Protein AF-A0A0C9WK95-F1 (afdb_monomer)

Sequence (260 aa):
MLPNLSIVILDVTGHRYLLFPSSILLSTSPENLMVVYCRHLCVVHGQEDWLAFLNSRPHLRSISDFDPLNITPNFQPIPHLPSLTSIHISYPWTLDLWYNLELPNLQHLTYVIDNTLREYGSPEPLFRKHGVKLRSLAVDCPIAWMIGLISETCPNLVTLELTVYDWTHLTANMTTLPTVNLIKIACRKLQGKSAFYSCMFDFIVHAKMICPTLKTVRLSDERNVAGLNTHPRLLRNQLEVLRAAGVALEDAEGRLLHPS

Solvent-accessible surface area (backbone atoms only — not comparable to full-atom values): 13929 Å² total; per-residue (Å²): 122,41,60,83,42,34,70,46,78,45,75,54,79,98,48,93,61,58,63,42,68,59,65,60,65,70,32,36,28,50,84,41,34,31,36,42,40,51,79,54,79,36,26,37,84,28,52,65,56,51,48,54,51,49,54,56,25,48,55,26,28,34,38,41,60,64,50,40,61,74,77,67,95,75,75,75,82,74,56,64,34,67,45,24,28,34,43,35,37,61,53,48,73,50,47,68,60,61,49,71,44,67,56,85,47,34,28,36,41,35,45,38,44,61,83,89,50,66,88,49,57,77,65,59,63,38,35,66,73,45,18,62,54,22,34,33,40,36,39,32,48,78,52,80,74,48,37,56,54,45,36,72,30,20,74,52,28,40,34,43,32,43,38,33,65,39,40,77,65,51,55,90,79,66,85,63,52,44,60,27,39,34,39,34,39,34,52,76,47,86,62,91,53,66,71,46,55,47,35,46,51,54,37,52,58,52,49,37,73,65,16,74,60,38,38,35,38,30,34,65,36,60,66,55,50,57,43,50,63,76,35,43,70,59,48,43,58,48,52,53,53,33,50,76,73,56,34,48,52,24,36,56,89,66,46,75,69,72,67,123

Foldseek 3Di:
DAEQDAEAEAECPPHPDQEAPVVVLVVYHLARHAYDYYPDAHEYAAPVSVLVSLQSRLNHAEYEDYHYPDDDLDDPPQHARANYAYYEYAALLCLSNQLVYDHPRHAYYEHHYDPVRPVRDDNLSVLQRCQCNYQEYAYHDQCQVCQVSSQVRNQNYAEYEYEEQFLPSLDPPDPAGHQYQEYEYEHVDQDQDVVRVVSVLSSVLSCCVRHVNHQEYEHQDVSNVVNVLVPLVSVVVSCVVCVVSNHFYYYNVRHTDDRD

pLDDT: mean 86.53, std 11.95, range [51.97, 98.44]

Nearest PDB structures (foldseek):
  4r6a-assembly1_B  TM=4.279E-01  e=6.314E-01  Homo sapiens
  5c6m-assembly2_C  TM=4.004E-01  e=7.843E-01  Shewanella halifaxensis
  4aln-assembly1_B  TM=3.999E-01  e=1.210E+00  Staphylococcus aureus
  8fw9-assembly1_C  TM=4.097E-01  e=2.447E+00  Homo sapiens

Structure (mmCIF, N/CA/C/O backbone):
data_AF-A0A0C9WK95-F1
#
_entry.id   AF-A0A0C9WK95-F1
#
loop_
_atom_site.group_PDB
_atom_site.id
_atom_site.type_symbol
_atom_site.label_atom_id
_atom_site.label_alt_id
_atom_site.label_comp_id
_atom_site.label_asym_id
_atom_site.label_entity_id
_atom_site.label_seq_id
_atom_site.pdbx_PDB_ins_code
_atom_site.Cartn_x
_atom_site.Cartn_y
_atom_site.Cartn_z
_atom_site.occupancy
_atom_site.B_iso_or_equiv
_atom_site.auth_seq_id
_atom_site.auth_comp_id
_atom_site.auth_asym_id
_atom_site.auth_atom_id
_atom_site.pdbx_PDB_model_num
ATOM 1 N N . MET A 1 1 ? 27.908 -16.449 -10.781 1.00 77.88 1 MET A N 1
ATOM 2 C CA . MET A 1 1 ? 26.496 -16.476 -11.221 1.00 77.88 1 MET A CA 1
ATOM 3 C C . MET A 1 1 ? 25.642 -17.054 -10.110 1.00 77.88 1 MET A C 1
ATOM 5 O O . MET A 1 1 ? 26.070 -18.009 -9.476 1.00 77.88 1 MET A O 1
ATOM 9 N N . LEU A 1 2 ? 24.458 -16.486 -9.897 1.00 85.50 2 LEU A N 1
ATOM 10 C CA . LEU A 1 2 ? 23.442 -16.910 -8.933 1.00 85.50 2 LEU A CA 1
ATOM 11 C C . LEU A 1 2 ? 22.211 -17.405 -9.720 1.00 85.50 2 LEU A C 1
ATOM 13 O O . LEU A 1 2 ? 21.208 -16.696 -9.810 1.00 85.50 2 LEU A O 1
ATOM 17 N N . PRO A 1 3 ? 22.291 -18.584 -10.371 1.00 84.75 3 PRO A N 1
ATOM 18 C CA . PRO A 1 3 ? 21.312 -18.993 -11.377 1.00 84.75 3 PRO A CA 1
ATOM 19 C C . PRO A 1 3 ? 19.924 -19.239 -10.789 1.00 84.75 3 PRO A C 1
ATOM 21 O O . PRO A 1 3 ? 18.943 -18.945 -11.453 1.00 84.75 3 PRO A O 1
ATOM 24 N N . ASN A 1 4 ? 19.831 -19.702 -9.542 1.00 90.69 4 ASN A N 1
ATOM 25 C CA . ASN A 1 4 ? 18.560 -20.041 -8.892 1.00 90.69 4 ASN A CA 1
ATOM 26 C C . ASN A 1 4 ? 17.975 -18.890 -8.058 1.00 90.69 4 ASN A C 1
ATOM 28 O O . ASN A 1 4 ? 16.984 -19.083 -7.357 1.00 90.69 4 ASN A O 1
ATOM 32 N N . LEU A 1 5 ? 18.601 -17.709 -8.078 1.00 90.25 5 LEU A N 1
ATOM 33 C CA . LEU A 1 5 ? 18.136 -16.579 -7.283 1.00 90.25 5 LEU A CA 1
ATOM 34 C C . LEU A 1 5 ? 16.893 -15.960 -7.928 1.00 90.25 5 LEU A C 1
ATOM 36 O O . LEU A 1 5 ? 16.975 -15.407 -9.023 1.00 90.25 5 LEU A O 1
ATOM 40 N N . SER A 1 6 ? 15.760 -16.044 -7.230 1.00 92.69 6 SER A N 1
ATOM 41 C CA . SER A 1 6 ? 14.463 -15.561 -7.718 1.00 92.69 6 SER A CA 1
ATOM 42 C C . SER A 1 6 ? 13.977 -14.271 -7.069 1.00 92.69 6 SER A C 1
ATOM 44 O O . SER A 1 6 ? 13.121 -13.578 -7.623 1.00 92.69 6 SER A O 1
ATOM 46 N N . ILE A 1 7 ? 14.529 -13.936 -5.905 1.00 92.62 7 ILE A N 1
ATOM 47 C CA . ILE A 1 7 ? 14.152 -12.770 -5.114 1.00 92.62 7 ILE A CA 1
ATOM 48 C C . ILE A 1 7 ? 15.428 -12.050 -4.701 1.00 92.62 7 ILE A C 1
ATOM 50 O O . ILE A 1 7 ? 16.321 -12.644 -4.098 1.00 92.62 7 ILE A O 1
ATOM 54 N N . VAL A 1 8 ? 15.488 -10.759 -5.004 1.00 89.62 8 VAL A N 1
ATOM 55 C CA . VAL A 1 8 ? 16.521 -9.845 -4.526 1.00 89.62 8 VAL A CA 1
ATOM 56 C C . VAL A 1 8 ? 15.831 -8.759 -3.716 1.00 89.62 8 VAL A C 1
ATOM 58 O O . VAL A 1 8 ? 15.072 -7.960 -4.261 1.00 89.62 8 VAL A O 1
ATOM 61 N N . ILE A 1 9 ? 16.096 -8.741 -2.412 1.00 87.69 9 ILE A N 1
ATOM 62 C CA . ILE A 1 9 ? 15.686 -7.664 -1.511 1.00 87.69 9 ILE A CA 1
ATOM 63 C C . ILE A 1 9 ? 16.960 -7.003 -1.011 1.00 87.69 9 ILE A C 1
ATOM 65 O O . ILE A 1 9 ? 17.835 -7.669 -0.458 1.00 87.69 9 ILE A O 1
ATOM 69 N N . LEU A 1 10 ? 17.064 -5.701 -1.229 1.00 81.56 10 LEU A N 1
ATOM 70 C CA . LEU A 1 10 ? 18.210 -4.902 -0.845 1.00 81.56 10 LEU A CA 1
ATOM 71 C C . LEU A 1 10 ? 17.765 -3.857 0.161 1.00 81.56 10 LEU A C 1
ATOM 73 O O . LEU A 1 10 ? 16.973 -2.958 -0.126 1.00 81.56 10 LEU A O 1
ATOM 77 N N . ASP A 1 11 ? 18.284 -4.021 1.368 1.00 79.44 11 ASP A N 1
ATOM 78 C CA . ASP A 1 11 ? 18.080 -3.093 2.457 1.00 79.44 11 ASP A CA 1
ATOM 79 C C . ASP A 1 11 ? 19.434 -2.521 2.870 1.00 79.44 11 ASP A C 1
ATOM 81 O O . ASP A 1 11 ? 20.266 -3.203 3.465 1.00 79.44 11 ASP A O 1
ATOM 85 N N . VAL A 1 12 ? 19.674 -1.275 2.469 1.00 71.81 12 VAL A N 1
ATOM 86 C CA . VAL A 1 12 ? 20.905 -0.540 2.773 1.00 71.81 12 VAL A CA 1
ATOM 87 C C . VAL A 1 12 ? 20.694 0.481 3.895 1.00 71.81 12 VAL A C 1
ATOM 89 O O . VAL A 1 12 ? 21.544 1.355 4.073 1.00 71.81 12 VAL A O 1
ATOM 92 N N . THR A 1 13 ? 19.595 0.400 4.672 1.00 67.81 13 THR A N 1
ATOM 93 C CA . THR A 1 13 ? 19.387 1.311 5.813 1.00 67.81 13 THR A CA 1
ATOM 94 C C . THR A 1 13 ? 20.613 1.311 6.721 1.00 67.81 13 THR A C 1
ATOM 96 O O . THR A 1 13 ? 21.152 0.264 7.068 1.00 67.81 13 THR A O 1
ATOM 99 N N . GLY A 1 14 ? 21.054 2.495 7.147 1.00 67.25 14 GLY A N 1
ATOM 100 C CA . GLY A 1 14 ? 22.178 2.628 8.079 1.00 67.25 14 GLY A CA 1
ATOM 101 C C . GLY A 1 14 ? 23.554 2.414 7.444 1.00 67.25 14 GLY A C 1
ATOM 102 O O . GLY A 1 14 ? 24.568 2.661 8.097 1.00 67.25 14 GLY A O 1
ATOM 103 N N . HIS A 1 15 ? 23.611 2.046 6.164 1.00 65.88 15 HIS A N 1
ATOM 104 C CA . HIS A 1 15 ? 24.842 1.969 5.396 1.00 65.88 15 HIS A CA 1
ATOM 105 C C . HIS A 1 15 ? 24.946 3.170 4.449 1.00 65.88 15 HIS A C 1
ATOM 107 O O . HIS A 1 15 ? 23.977 3.572 3.814 1.00 65.88 15 HIS A O 1
ATOM 113 N N . ARG A 1 16 ? 26.140 3.762 4.325 1.00 64.19 16 ARG A N 1
ATOM 114 C CA . ARG A 1 16 ? 26.399 4.906 3.424 1.00 64.19 16 ARG A CA 1
ATOM 115 C C . ARG A 1 16 ? 26.574 4.478 1.958 1.00 64.19 16 ARG A C 1
ATOM 117 O O . ARG A 1 16 ? 27.308 5.125 1.213 1.00 64.19 16 ARG A O 1
ATOM 124 N N . TYR A 1 17 ? 25.962 3.365 1.555 1.00 64.94 17 TYR A N 1
ATOM 125 C CA . TYR A 1 17 ? 25.995 2.934 0.164 1.00 64.94 17 TYR A CA 1
ATOM 126 C C . TYR A 1 17 ? 25.060 3.835 -0.632 1.00 64.94 17 TYR A C 1
ATOM 128 O O . TYR A 1 17 ? 23.851 3.794 -0.449 1.00 64.94 17 TYR A O 1
ATOM 136 N N . LEU A 1 18 ? 25.644 4.674 -1.485 1.00 63.44 18 LEU A N 1
ATOM 137 C CA . LEU A 1 18 ? 24.889 5.498 -2.425 1.00 63.44 18 LEU A CA 1
ATOM 138 C C . LEU A 1 18 ? 24.552 4.708 -3.692 1.00 63.44 18 LEU A C 1
ATOM 140 O O . LEU A 1 18 ? 23.482 4.880 -4.256 1.00 63.44 18 LEU A O 1
ATOM 144 N N . LEU A 1 19 ? 25.454 3.819 -4.117 1.00 67.00 19 LEU A N 1
ATOM 145 C CA . LEU A 1 19 ? 25.335 3.074 -5.364 1.00 67.00 19 LEU A CA 1
ATOM 146 C C . LEU A 1 19 ? 24.816 1.661 -5.125 1.00 67.00 19 LEU A C 1
ATOM 148 O O . LEU A 1 19 ? 25.313 0.918 -4.275 1.00 67.00 19 LEU A O 1
ATOM 152 N N . PHE A 1 20 ? 23.842 1.290 -5.939 1.00 69.06 20 PHE A N 1
ATOM 153 C CA . PHE A 1 20 ? 23.347 -0.060 -6.053 1.00 69.06 20 PHE A CA 1
ATOM 154 C C . PHE A 1 20 ? 24.416 -0.954 -6.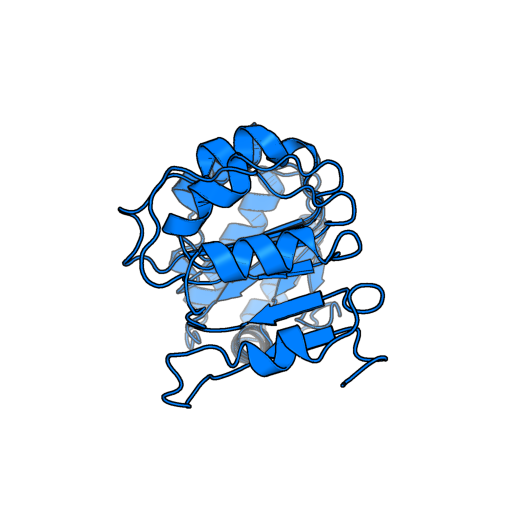706 1.00 69.06 20 PHE A C 1
ATOM 156 O O . PHE A 1 20 ? 24.906 -0.627 -7.791 1.00 69.06 20 PHE A O 1
ATOM 163 N N . PRO A 1 21 ? 24.764 -2.111 -6.116 1.00 68.62 21 PRO A N 1
ATOM 164 C CA . PRO A 1 21 ? 25.715 -3.038 -6.715 1.00 68.62 21 PRO A CA 1
ATOM 165 C C . PRO A 1 21 ? 25.065 -3.770 -7.900 1.00 68.62 21 PRO A C 1
ATOM 167 O O . PRO A 1 21 ? 24.538 -4.876 -7.762 1.00 68.62 21 PRO A O 1
ATOM 170 N N . SER A 1 22 ? 25.110 -3.159 -9.088 1.00 74.56 22 SER A N 1
ATOM 171 C CA . SER A 1 22 ? 24.552 -3.711 -10.336 1.00 74.56 22 SER A CA 1
ATOM 172 C C . SER A 1 22 ? 25.087 -5.112 -10.650 1.00 74.56 22 SER A C 1
ATOM 174 O O . SER A 1 22 ? 24.365 -5.940 -11.203 1.00 74.56 22 SER A O 1
ATOM 176 N N . SER A 1 23 ? 26.304 -5.426 -10.196 1.00 78.69 23 SER A N 1
ATOM 177 C CA . SER A 1 23 ? 26.907 -6.759 -10.265 1.00 78.69 23 SER A CA 1
ATOM 178 C C . SER A 1 23 ? 26.033 -7.861 -9.657 1.00 78.69 23 SER A C 1
ATOM 180 O O . SER A 1 23 ? 26.024 -8.975 -10.181 1.00 78.69 23 SER A O 1
ATOM 182 N N . ILE A 1 24 ? 25.248 -7.571 -8.610 1.00 81.38 24 ILE A N 1
ATOM 183 C CA . ILE A 1 24 ? 24.307 -8.536 -8.027 1.00 81.38 24 ILE A CA 1
ATOM 184 C C . ILE A 1 24 ? 23.208 -8.858 -9.038 1.00 81.38 24 ILE A C 1
ATOM 186 O O . ILE A 1 24 ? 23.009 -10.035 -9.336 1.00 81.38 24 ILE A O 1
ATOM 190 N N . LEU A 1 25 ? 22.554 -7.847 -9.622 1.00 81.00 25 LEU A N 1
ATOM 191 C CA . LEU A 1 25 ? 21.499 -8.055 -10.624 1.00 81.00 25 LEU A CA 1
ATOM 192 C C . LEU A 1 25 ? 22.039 -8.750 -11.874 1.00 81.00 25 LEU A C 1
ATOM 194 O O . LEU A 1 25 ? 21.435 -9.717 -12.341 1.00 81.00 25 LEU A O 1
ATOM 198 N N . LEU A 1 26 ? 23.207 -8.330 -12.362 1.00 82.06 26 LEU A N 1
ATOM 199 C CA . LEU A 1 26 ? 23.874 -8.942 -13.514 1.00 82.06 26 LEU A CA 1
ATOM 200 C C . LEU A 1 26 ? 24.279 -10.399 -13.252 1.00 82.06 26 LEU A C 1
ATOM 202 O O . LEU A 1 26 ? 24.339 -11.199 -14.180 1.00 82.06 26 LEU A O 1
ATOM 206 N N . SER A 1 27 ? 24.518 -10.777 -11.993 1.00 85.25 27 SER A N 1
ATOM 207 C CA . SER A 1 27 ? 24.856 -12.157 -11.635 1.00 85.25 27 SER A CA 1
ATOM 208 C C . SER A 1 27 ? 23.657 -13.113 -11.615 1.00 85.25 27 SER A C 1
ATOM 210 O O . SER A 1 27 ? 23.871 -14.327 -11.539 1.00 85.25 27 SER A O 1
ATOM 212 N N . THR A 1 28 ? 22.423 -12.599 -11.673 1.00 88.19 28 THR A N 1
ATOM 213 C CA . THR A 1 28 ? 21.186 -13.399 -11.612 1.00 88.19 28 THR A CA 1
ATOM 214 C C . THR A 1 28 ? 20.740 -13.901 -12.987 1.00 88.19 28 THR A C 1
ATOM 216 O O . THR A 1 28 ? 20.994 -13.253 -14.002 1.00 88.19 28 THR A O 1
ATOM 219 N N . SER A 1 29 ? 20.008 -15.019 -13.024 1.00 88.44 29 SER A N 1
ATOM 220 C CA . SER A 1 29 ? 19.448 -15.567 -14.270 1.00 88.44 29 SER A CA 1
ATOM 221 C C . SER A 1 29 ? 18.226 -14.776 -14.766 1.00 88.44 29 SER A C 1
ATOM 223 O O . SER A 1 29 ? 17.277 -14.615 -13.986 1.00 88.44 29 SER A O 1
ATOM 225 N N . PRO A 1 30 ? 18.203 -14.333 -16.045 1.00 87.88 30 PRO A N 1
ATOM 226 C CA . PRO A 1 30 ? 17.056 -13.685 -16.690 1.00 87.88 30 PRO A CA 1
ATOM 227 C C . PRO A 1 30 ? 15.711 -14.375 -16.490 1.00 87.88 30 PRO A C 1
ATOM 229 O O . PRO A 1 30 ? 14.693 -13.711 -16.310 1.00 87.88 30 PRO A O 1
ATOM 232 N N . GLU A 1 31 ? 15.733 -15.703 -16.477 1.00 90.38 31 GLU A N 1
ATOM 233 C CA . GLU A 1 31 ? 14.541 -16.546 -16.417 1.00 90.38 31 GLU A CA 1
ATOM 234 C C . GLU A 1 31 ? 14.012 -16.727 -14.992 1.00 90.38 31 GLU A C 1
ATOM 236 O O . GLU A 1 31 ? 12.816 -16.930 -14.802 1.00 90.38 31 GLU A O 1
ATOM 241 N N . ASN A 1 32 ? 14.890 -16.632 -13.987 1.00 91.38 32 ASN A N 1
ATOM 242 C CA . ASN A 1 32 ? 14.547 -16.989 -12.610 1.00 91.38 32 ASN A CA 1
ATOM 243 C C . ASN A 1 32 ? 14.278 -15.785 -11.712 1.00 91.38 32 ASN A C 1
ATOM 245 O O . ASN A 1 32 ? 13.569 -15.938 -10.721 1.00 91.38 32 ASN A O 1
ATOM 249 N N . LEU A 1 33 ? 14.830 -14.607 -12.019 1.00 93.06 33 LEU A N 1
ATOM 250 C CA . LEU A 1 33 ? 14.630 -13.416 -11.193 1.00 93.06 33 LEU A CA 1
ATOM 251 C C . LEU A 1 33 ? 13.204 -12.868 -11.356 1.00 93.06 33 LEU A C 1
ATOM 253 O O . LEU A 1 33 ? 12.860 -12.299 -12.389 1.00 93.06 33 LEU A O 1
ATOM 257 N N . MET A 1 34 ? 12.400 -12.988 -10.301 1.00 94.06 34 MET A N 1
ATOM 258 C CA . MET A 1 34 ? 10.983 -12.606 -10.291 1.00 94.06 34 MET A CA 1
ATOM 259 C C . MET A 1 34 ? 10.713 -11.338 -9.485 1.00 94.06 34 MET A C 1
ATOM 261 O O . MET A 1 34 ? 9.748 -10.625 -9.767 1.00 94.06 34 MET A O 1
ATOM 265 N N . VAL A 1 35 ? 11.526 -11.070 -8.463 1.00 93.12 35 VAL A N 1
ATOM 266 C CA . VAL A 1 35 ? 11.324 -9.952 -7.538 1.00 93.12 35 VAL A CA 1
ATOM 267 C C . VAL A 1 35 ? 12.625 -9.198 -7.350 1.00 93.12 35 VAL A C 1
ATOM 269 O O . VAL A 1 35 ? 13.644 -9.788 -6.987 1.00 93.12 35 VAL A O 1
ATOM 272 N N . VAL A 1 36 ? 12.558 -7.885 -7.538 1.00 90.31 36 VAL A N 1
ATOM 273 C CA . VAL A 1 36 ? 13.623 -6.952 -7.176 1.00 90.31 36 VAL A CA 1
ATOM 274 C C . VAL A 1 36 ? 13.029 -5.861 -6.307 1.00 90.31 36 VAL A C 1
ATOM 276 O O . VAL A 1 36 ? 12.091 -5.185 -6.707 1.00 90.31 36 VAL A O 1
ATOM 279 N N . TYR A 1 37 ? 13.564 -5.684 -5.111 1.00 87.50 37 TYR A N 1
ATOM 280 C CA . TYR A 1 37 ? 13.088 -4.669 -4.187 1.00 87.50 37 TYR A CA 1
ATOM 281 C C . TYR A 1 37 ? 14.273 -3.988 -3.517 1.00 87.50 37 TYR A C 1
ATOM 283 O O . TYR A 1 37 ? 15.121 -4.667 -2.943 1.00 87.50 37 TYR A O 1
ATOM 291 N N . CYS A 1 38 ? 14.326 -2.662 -3.559 1.00 79.88 38 CYS A N 1
ATOM 292 C CA . CYS A 1 38 ? 15.205 -1.860 -2.727 1.00 79.88 38 CYS A CA 1
ATOM 293 C C . CYS A 1 38 ? 14.370 -0.979 -1.792 1.00 79.88 38 CYS A C 1
ATOM 295 O O . CYS A 1 38 ? 13.436 -0.306 -2.216 1.00 79.88 38 CYS A O 1
ATOM 297 N N . ARG A 1 39 ? 14.705 -1.011 -0.498 1.00 70.75 39 ARG A N 1
ATOM 298 C CA . ARG A 1 39 ? 13.971 -0.291 0.555 1.00 70.75 39 ARG A CA 1
ATOM 299 C C . ARG A 1 39 ? 14.347 1.194 0.661 1.00 70.75 39 ARG A C 1
ATOM 301 O O . ARG A 1 39 ? 13.605 1.965 1.259 1.00 70.75 39 ARG A O 1
ATOM 308 N N . HIS A 1 40 ? 15.505 1.584 0.131 1.00 67.44 40 HIS A N 1
ATOM 309 C CA . HIS A 1 40 ? 16.094 2.917 0.296 1.00 67.44 40 HIS A CA 1
ATOM 310 C C . HIS A 1 40 ? 16.731 3.429 -1.000 1.00 67.44 40 HIS A C 1
ATOM 312 O O . HIS A 1 40 ? 16.669 2.754 -2.021 1.00 67.44 40 HIS A O 1
ATOM 318 N N . LEU A 1 41 ? 17.319 4.633 -0.969 1.00 61.53 41 LEU A N 1
ATOM 319 C CA . LEU A 1 41 ? 18.058 5.224 -2.090 1.00 61.53 41 LEU A CA 1
ATOM 320 C C . LEU A 1 41 ? 19.127 4.257 -2.588 1.00 61.53 41 LEU A C 1
ATOM 322 O O . LEU A 1 41 ? 20.186 4.086 -1.992 1.00 61.53 41 LEU A O 1
ATOM 326 N N . CYS A 1 42 ? 18.789 3.610 -3.691 1.00 62.78 42 CYS A N 1
ATOM 327 C CA . CYS A 1 42 ? 19.636 2.719 -4.438 1.00 62.78 42 CYS A CA 1
ATOM 328 C C . CYS A 1 42 ? 19.845 3.385 -5.787 1.00 62.78 42 CYS A C 1
ATOM 330 O O . CYS A 1 42 ? 18.971 3.331 -6.656 1.00 62.78 42 CYS A O 1
ATOM 332 N N . VAL A 1 43 ? 20.991 4.036 -5.943 1.00 62.38 43 VAL A N 1
ATOM 333 C CA . VAL A 1 43 ? 21.311 4.700 -7.195 1.00 62.38 43 VAL A CA 1
ATOM 334 C C . VAL A 1 43 ? 21.856 3.674 -8.182 1.00 62.38 43 VAL A C 1
ATOM 336 O O . VAL A 1 43 ? 22.851 3.009 -7.892 1.00 62.38 43 VAL A O 1
ATOM 339 N N . VAL A 1 44 ? 21.224 3.520 -9.342 1.00 63.25 44 VAL A N 1
ATOM 340 C CA . VAL A 1 44 ? 21.720 2.624 -10.402 1.00 63.25 44 VAL A CA 1
ATOM 341 C C . VAL A 1 44 ? 22.673 3.399 -11.314 1.00 63.25 44 VAL A C 1
ATOM 343 O O . VAL A 1 44 ? 22.530 4.611 -11.492 1.00 63.25 44 VAL A O 1
ATOM 346 N N . HIS A 1 45 ? 23.666 2.699 -11.871 1.00 56.25 45 HIS A N 1
ATOM 347 C CA . HIS A 1 45 ? 24.654 3.233 -12.810 1.00 56.25 45 HIS A CA 1
ATOM 348 C C . HIS A 1 45 ? 24.008 3.607 -14.162 1.00 56.25 45 HIS A C 1
ATOM 350 O O . HIS A 1 45 ? 24.233 2.972 -15.178 1.00 56.25 45 HIS A O 1
ATOM 356 N N . GLY A 1 46 ? 23.191 4.658 -14.174 1.00 67.44 46 GLY A N 1
ATOM 357 C CA . GLY A 1 46 ? 22.604 5.231 -15.383 1.00 67.44 46 GLY A CA 1
ATOM 358 C C . GLY A 1 46 ? 21.297 4.581 -15.848 1.00 67.44 46 GLY A C 1
ATOM 359 O O . GLY A 1 46 ? 20.969 3.432 -15.550 1.00 67.44 46 GLY A O 1
ATOM 360 N N . GLN A 1 47 ? 20.526 5.371 -16.594 1.00 71.25 47 GLN A N 1
ATOM 361 C CA . GLN A 1 47 ? 19.221 5.007 -17.151 1.00 71.25 47 GLN A CA 1
ATOM 362 C C . GLN A 1 47 ? 19.305 3.833 -18.143 1.00 71.25 47 GLN A C 1
ATOM 364 O O . GLN A 1 47 ? 18.425 2.974 -18.147 1.00 71.25 47 GLN A O 1
ATOM 369 N N . GLU A 1 48 ? 20.361 3.767 -18.958 1.00 75.31 48 GLU A N 1
ATOM 370 C CA . GLU A 1 48 ? 20.544 2.728 -19.983 1.00 75.31 48 GLU A CA 1
ATOM 371 C C . GLU A 1 48 ? 20.713 1.331 -19.375 1.00 75.31 48 GLU A C 1
ATOM 373 O O . GLU A 1 48 ? 20.022 0.399 -19.789 1.00 75.31 48 GLU A O 1
ATOM 378 N N . ASP A 1 49 ? 21.547 1.196 -18.340 1.00 77.44 49 ASP A N 1
ATOM 379 C CA . ASP A 1 49 ? 21.757 -0.067 -17.622 1.00 77.44 49 ASP A CA 1
ATOM 380 C C . ASP A 1 49 ? 20.458 -0.573 -16.992 1.00 77.44 49 ASP A C 1
ATOM 382 O O . ASP A 1 49 ? 20.155 -1.769 -17.016 1.00 77.44 49 ASP A O 1
ATOM 386 N N . TRP A 1 50 ? 19.655 0.348 -16.456 1.00 78.62 50 TRP A N 1
ATOM 387 C CA . TRP A 1 50 ? 18.358 0.019 -15.884 1.00 78.62 50 TRP A CA 1
ATOM 388 C C . TRP A 1 50 ? 17.362 -0.468 -16.941 1.00 78.62 50 TRP A C 1
ATOM 390 O O . TRP A 1 50 ? 16.703 -1.492 -16.754 1.00 78.62 50 TRP A O 1
ATOM 400 N N . LEU A 1 51 ? 17.275 0.211 -18.085 1.00 80.50 51 LEU A N 1
ATOM 401 C CA . LEU A 1 51 ? 16.407 -0.211 -19.187 1.00 80.50 51 LEU A CA 1
ATOM 402 C C . LEU A 1 51 ? 16.861 -1.541 -19.796 1.00 80.50 51 LEU A C 1
ATOM 404 O O . LEU A 1 51 ? 16.025 -2.400 -20.081 1.00 80.50 51 LEU A O 1
ATOM 408 N N . ALA A 1 52 ? 18.168 -1.743 -19.970 1.00 83.19 52 ALA A N 1
ATOM 409 C CA . ALA A 1 52 ? 18.736 -3.008 -20.426 1.00 83.19 52 ALA A CA 1
ATOM 410 C C . ALA A 1 52 ? 18.403 -4.143 -19.449 1.00 83.19 52 ALA A C 1
ATOM 412 O O . ALA A 1 52 ? 17.978 -5.224 -19.868 1.00 83.19 52 ALA A O 1
ATOM 413 N N . PHE A 1 53 ? 18.507 -3.874 -18.143 1.00 86.62 53 PHE A N 1
ATOM 414 C CA . PHE A 1 53 ? 18.068 -4.799 -17.109 1.00 86.62 53 PHE A CA 1
ATOM 415 C C . PHE A 1 53 ? 16.585 -5.146 -17.274 1.00 86.62 53 PHE A C 1
ATOM 417 O O . PHE A 1 53 ? 16.273 -6.328 -17.409 1.00 86.62 53 PHE A O 1
ATOM 424 N N . LEU A 1 54 ? 15.683 -4.162 -17.347 1.00 87.38 54 LEU A N 1
ATOM 425 C CA . LEU A 1 54 ? 14.241 -4.413 -17.481 1.00 87.38 54 LEU A CA 1
ATOM 426 C C . LEU A 1 54 ? 13.903 -5.229 -18.733 1.00 87.38 54 LEU A C 1
ATOM 428 O O . LEU A 1 54 ? 13.165 -6.210 -18.649 1.00 87.38 54 LEU A O 1
ATOM 432 N N . ASN A 1 55 ? 14.493 -4.876 -19.876 1.00 87.94 55 ASN A N 1
ATOM 433 C CA . ASN A 1 55 ? 14.297 -5.593 -21.136 1.00 87.94 55 ASN A CA 1
ATOM 434 C C . ASN A 1 55 ? 14.783 -7.047 -21.075 1.00 87.94 55 ASN A C 1
ATOM 436 O O . ASN A 1 55 ? 14.199 -7.920 -21.712 1.00 87.94 55 ASN A O 1
ATOM 440 N N . SER A 1 56 ? 15.820 -7.330 -20.283 1.00 89.94 56 SER A N 1
ATOM 441 C CA . SER A 1 56 ? 16.325 -8.693 -20.097 1.00 89.94 56 SER A CA 1
ATOM 442 C C . SER A 1 56 ? 15.456 -9.564 -19.178 1.00 89.94 56 SER A C 1
ATOM 444 O O . SER A 1 56 ? 15.739 -10.751 -19.049 1.00 89.94 56 SER A O 1
ATOM 446 N N . ARG A 1 57 ? 14.423 -9.017 -18.513 1.00 91.44 57 ARG A N 1
ATOM 447 C CA . ARG A 1 57 ? 13.652 -9.705 -17.453 1.00 91.44 57 ARG A CA 1
ATOM 448 C C . ARG A 1 57 ? 12.140 -9.746 -17.732 1.00 91.44 57 ARG A C 1
ATOM 450 O O . ARG A 1 57 ? 11.355 -9.213 -16.947 1.00 91.44 57 ARG A O 1
ATOM 457 N N . PRO A 1 58 ? 11.681 -10.447 -18.784 1.00 90.38 58 PRO A N 1
ATOM 458 C CA . PRO A 1 58 ? 10.257 -10.498 -19.146 1.00 90.38 58 PRO A CA 1
ATOM 459 C C . PRO A 1 58 ? 9.363 -11.192 -18.098 1.00 90.38 58 PRO A C 1
ATOM 461 O O . PRO A 1 58 ? 8.141 -11.007 -18.095 1.00 90.38 58 PRO A O 1
ATOM 464 N N . HIS A 1 59 ? 9.954 -11.996 -17.207 1.00 93.19 59 HIS A N 1
ATOM 465 C CA . HIS A 1 59 ? 9.255 -12.739 -16.152 1.00 93.19 59 HIS A CA 1
ATOM 466 C C . HIS A 1 59 ? 9.159 -11.993 -14.817 1.00 93.19 59 HIS A C 1
ATOM 468 O O . HIS A 1 59 ? 8.534 -12.500 -13.883 1.00 93.19 59 HIS A O 1
ATOM 474 N N . LEU A 1 60 ? 9.732 -10.790 -14.724 1.00 94.56 60 LEU A N 1
ATOM 475 C CA . LEU A 1 60 ? 9.712 -10.001 -13.501 1.00 94.56 60 LEU A CA 1
ATOM 476 C C . LEU A 1 60 ? 8.265 -9.702 -13.075 1.00 94.56 60 LEU A C 1
ATOM 478 O O . LEU A 1 60 ? 7.461 -9.211 -13.865 1.00 94.56 60 LEU A O 1
ATOM 482 N N . ARG A 1 61 ? 7.936 -10.015 -11.819 1.00 96.62 61 ARG A N 1
ATOM 483 C CA . ARG A 1 61 ? 6.591 -9.863 -11.238 1.00 96.62 61 ARG A CA 1
ATOM 484 C C . ARG A 1 61 ? 6.476 -8.676 -10.299 1.00 96.62 61 ARG A C 1
ATOM 486 O O . ARG A 1 61 ? 5.409 -8.073 -10.216 1.00 96.62 61 ARG A O 1
ATOM 493 N N . SER A 1 62 ? 7.551 -8.353 -9.586 1.00 96.06 62 SER A N 1
ATOM 494 C CA . SER A 1 62 ? 7.568 -7.242 -8.640 1.00 96.06 62 SER A CA 1
ATOM 495 C C . SER A 1 62 ? 8.867 -6.467 -8.725 1.00 96.06 62 SER A C 1
ATOM 497 O O . SER A 1 62 ? 9.945 -7.065 -8.781 1.00 96.06 62 SER A O 1
ATOM 499 N N . ILE A 1 63 ? 8.753 -5.144 -8.684 1.00 92.38 63 ILE A N 1
ATOM 500 C CA . ILE A 1 63 ? 9.896 -4.250 -8.802 1.00 92.38 63 ILE A CA 1
ATOM 501 C C . ILE A 1 63 ? 9.731 -2.996 -7.939 1.00 92.38 63 ILE A C 1
ATOM 503 O O . ILE A 1 63 ? 8.632 -2.450 -7.855 1.00 92.38 63 ILE A O 1
ATOM 507 N N . SER A 1 64 ? 10.804 -2.539 -7.297 1.00 88.25 64 SER A N 1
ATOM 508 C CA . SER A 1 64 ? 10.896 -1.169 -6.783 1.00 88.25 64 SER A CA 1
ATOM 509 C C . SER A 1 64 ? 11.496 -0.243 -7.831 1.00 88.25 64 SER A C 1
ATOM 511 O O . SER A 1 64 ? 12.311 -0.670 -8.647 1.00 88.25 64 SER A O 1
ATOM 513 N N . ASP A 1 65 ? 11.141 1.030 -7.796 1.00 74.31 65 ASP A N 1
ATOM 514 C CA . ASP A 1 65 ? 11.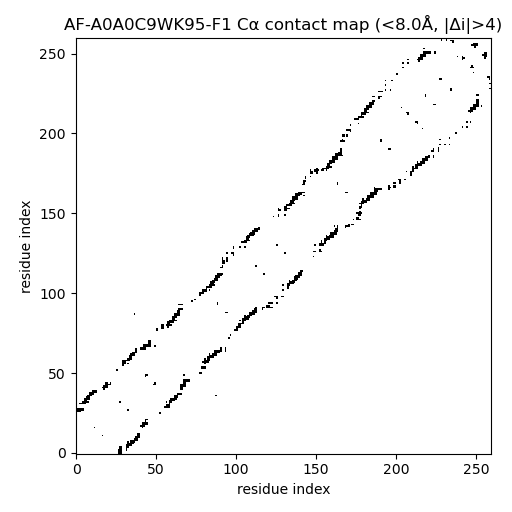851 2.035 -8.556 1.00 74.31 65 ASP A CA 1
ATOM 515 C C . ASP A 1 65 ? 13.271 2.239 -8.018 1.00 74.31 65 ASP A C 1
ATOM 517 O O . ASP A 1 65 ? 13.626 1.887 -6.889 1.00 74.31 65 ASP A O 1
ATOM 521 N N . PHE A 1 66 ? 14.111 2.740 -8.908 1.00 71.94 66 PHE A N 1
ATOM 522 C CA . PHE A 1 66 ? 15.506 3.038 -8.651 1.00 71.94 66 PHE A CA 1
ATOM 523 C C . PHE A 1 66 ? 15.745 4.477 -9.056 1.00 71.94 66 PHE A C 1
ATOM 525 O O . PHE A 1 66 ? 15.072 4.976 -9.958 1.00 71.94 66 PHE A O 1
ATOM 532 N N . ASP A 1 67 ? 16.701 5.123 -8.400 1.00 67.75 67 ASP A N 1
ATOM 533 C CA . ASP A 1 67 ? 17.132 6.460 -8.775 1.00 67.75 67 ASP A CA 1
ATOM 534 C C . ASP A 1 67 ? 18.289 6.345 -9.779 1.00 67.75 67 ASP A C 1
ATOM 536 O O . ASP A 1 67 ? 19.416 6.030 -9.392 1.00 67.75 67 ASP A O 1
ATOM 540 N N . PRO A 1 68 ? 18.066 6.484 -11.092 1.00 60.41 68 PRO A N 1
ATOM 541 C CA . PRO A 1 68 ? 19.179 6.557 -12.025 1.00 60.41 68 PRO A CA 1
ATOM 542 C C . PRO A 1 68 ? 19.873 7.921 -11.883 1.00 60.41 68 PRO A C 1
ATOM 544 O O . PRO A 1 68 ? 19.260 8.974 -12.050 1.00 60.41 68 PRO A O 1
ATOM 547 N N . LEU A 1 69 ? 21.189 7.905 -11.651 1.00 53.88 69 LEU A N 1
ATOM 548 C CA . LEU A 1 69 ? 22.030 9.095 -11.818 1.00 53.88 69 LEU A CA 1
ATOM 549 C C . LEU A 1 69 ? 21.830 9.640 -13.242 1.00 53.88 69 LEU A C 1
ATOM 551 O O . LEU A 1 69 ? 22.329 9.044 -14.195 1.00 53.88 69 LEU A O 1
ATOM 555 N N . ASN A 1 70 ? 21.146 10.782 -13.365 1.00 51.97 70 ASN A N 1
ATOM 556 C CA . ASN A 1 70 ? 20.899 11.537 -14.603 1.00 51.97 70 ASN A CA 1
ATOM 557 C C . ASN A 1 70 ? 19.825 10.943 -15.541 1.00 51.97 70 ASN A C 1
ATOM 559 O O . ASN A 1 70 ? 20.148 10.369 -16.580 1.00 51.97 70 ASN A O 1
ATOM 563 N N . ILE A 1 71 ? 18.537 11.143 -15.230 1.00 57.06 71 ILE A N 1
ATOM 564 C CA . ILE A 1 71 ? 17.457 10.895 -16.204 1.00 57.06 71 ILE A CA 1
ATOM 565 C C . ILE A 1 71 ? 17.439 12.005 -17.245 1.00 57.06 71 ILE A C 1
ATOM 567 O O . ILE A 1 71 ? 17.339 13.186 -16.908 1.00 57.06 71 ILE A O 1
ATOM 571 N N . THR A 1 72 ? 17.424 11.610 -18.515 1.00 56.91 72 THR A N 1
ATOM 572 C CA . THR A 1 72 ? 16.836 12.444 -19.565 1.00 56.91 72 THR A CA 1
ATOM 573 C C . THR A 1 72 ? 15.442 11.900 -19.905 1.00 56.91 72 THR A C 1
ATOM 575 O O . THR A 1 72 ? 15.261 10.682 -19.974 1.00 56.91 72 THR A O 1
ATOM 578 N N . PRO A 1 73 ? 14.433 12.764 -20.114 1.00 56.31 73 PRO A N 1
ATOM 579 C CA . PRO A 1 73 ? 13.034 12.349 -20.284 1.00 56.31 73 PRO A CA 1
ATOM 580 C C . PRO A 1 73 ? 12.742 11.550 -21.572 1.00 56.31 73 PRO A C 1
ATOM 582 O O . PRO A 1 73 ? 11.617 11.101 -21.776 1.00 56.31 73 PRO A O 1
ATOM 585 N N . ASN A 1 74 ? 13.733 11.320 -22.439 1.00 62.38 74 ASN A N 1
ATOM 586 C CA . ASN A 1 74 ? 13.567 10.549 -23.671 1.00 62.38 74 ASN A CA 1
ATOM 587 C C . ASN A 1 74 ? 13.820 9.052 -23.435 1.00 62.38 74 ASN A C 1
ATOM 589 O O . ASN A 1 74 ? 14.878 8.522 -23.765 1.00 62.38 74 ASN A O 1
ATOM 593 N N . PHE A 1 75 ? 12.827 8.353 -22.885 1.00 62.16 75 PHE A N 1
ATOM 594 C CA . PHE A 1 75 ? 12.857 6.895 -22.752 1.00 62.16 75 PHE A CA 1
ATOM 595 C C . PHE A 1 75 ? 12.500 6.220 -24.083 1.00 62.16 75 PHE A C 1
ATOM 597 O O . PHE A 1 75 ? 11.326 6.002 -24.380 1.00 62.16 75 PHE A O 1
ATOM 604 N N . GLN A 1 76 ? 13.503 5.851 -24.881 1.00 65.19 76 GLN A N 1
ATOM 605 C CA . GLN A 1 76 ? 13.335 4.862 -25.949 1.00 65.19 76 GLN A CA 1
ATOM 606 C C . GLN A 1 76 ? 14.532 3.904 -26.001 1.00 65.19 76 GLN A C 1
ATOM 608 O O . GLN A 1 76 ? 15.669 4.372 -25.961 1.00 65.19 76 GLN A O 1
ATOM 613 N N . PRO A 1 77 ? 14.307 2.580 -26.130 1.00 69.38 77 PRO A N 1
ATOM 614 C CA . PRO A 1 77 ? 13.016 1.882 -26.217 1.00 69.38 77 PRO A CA 1
ATOM 615 C C . PRO A 1 77 ? 12.319 1.679 -24.854 1.00 69.38 77 PRO A C 1
ATOM 617 O O . PRO A 1 77 ? 12.967 1.517 -23.822 1.00 69.38 77 PRO A O 1
ATOM 620 N N . ILE A 1 78 ? 10.980 1.655 -24.868 1.00 78.62 78 ILE A N 1
ATOM 621 C CA . ILE A 1 78 ? 10.131 1.418 -23.687 1.00 78.62 78 ILE A CA 1
ATOM 622 C C . ILE A 1 78 ? 10.125 -0.088 -23.359 1.00 78.62 78 ILE A C 1
ATOM 624 O O . ILE A 1 78 ? 9.752 -0.879 -24.230 1.00 78.62 78 ILE A O 1
ATOM 628 N N . PRO A 1 79 ? 10.513 -0.515 -22.142 1.00 82.50 79 PRO A N 1
ATOM 629 C CA . PRO A 1 79 ? 10.571 -1.931 -21.811 1.00 82.50 79 PRO A CA 1
ATOM 630 C C . PRO A 1 79 ? 9.188 -2.582 -21.760 1.00 82.50 79 PRO A C 1
ATOM 632 O O . PRO A 1 79 ? 8.222 -2.017 -21.251 1.00 82.50 79 PRO A O 1
ATOM 635 N N . HIS A 1 80 ? 9.100 -3.811 -22.267 1.00 86.94 80 HIS A N 1
ATOM 636 C CA . HIS A 1 80 ? 7.880 -4.609 -22.214 1.00 86.94 80 HIS A CA 1
ATOM 637 C C . HIS A 1 80 ? 7.931 -5.564 -21.017 1.00 86.94 80 HIS A C 1
ATOM 639 O O . HIS A 1 80 ? 8.738 -6.492 -20.985 1.00 86.94 80 HIS A O 1
ATOM 645 N N . LEU A 1 81 ? 7.055 -5.343 -20.034 1.00 92.06 81 LEU A N 1
ATOM 646 C CA . LEU A 1 81 ? 7.037 -6.077 -18.763 1.00 92.06 81 LEU A CA 1
ATOM 647 C C . LEU A 1 81 ? 5.697 -6.813 -18.580 1.00 92.06 81 LEU A C 1
ATOM 649 O O . LEU A 1 81 ? 4.884 -6.438 -17.732 1.00 92.06 81 LEU A O 1
ATOM 653 N N . PRO A 1 82 ? 5.430 -7.868 -19.374 1.00 93.06 82 PRO A N 1
ATOM 654 C CA . PRO A 1 82 ? 4.115 -8.501 -19.420 1.00 93.06 82 PRO A CA 1
ATOM 655 C C . PRO A 1 82 ? 3.765 -9.232 -18.122 1.00 93.06 82 PRO A C 1
ATOM 657 O O . PRO A 1 82 ? 2.590 -9.357 -17.797 1.00 93.06 82 PRO A O 1
ATOM 660 N N . SER A 1 83 ? 4.757 -9.706 -17.366 1.00 95.88 83 SER A N 1
ATOM 661 C CA . SER A 1 83 ? 4.536 -10.468 -16.129 1.00 95.88 83 SER A CA 1
ATOM 662 C C . SER A 1 83 ? 4.408 -9.591 -14.882 1.00 95.88 83 SER A C 1
ATOM 664 O O . SER A 1 83 ? 4.164 -10.119 -13.796 1.00 95.88 83 SER A O 1
ATOM 666 N N . LEU A 1 84 ? 4.587 -8.272 -15.012 1.00 96.56 84 LEU A N 1
ATOM 667 C CA . LEU A 1 84 ? 4.694 -7.378 -13.867 1.00 96.56 84 LEU A CA 1
ATOM 668 C C . LEU A 1 84 ? 3.324 -7.141 -13.229 1.00 96.56 84 LEU A C 1
ATOM 670 O O . LEU A 1 84 ? 2.406 -6.616 -13.860 1.00 96.56 84 LEU A O 1
ATOM 674 N N . THR A 1 85 ? 3.205 -7.519 -11.958 1.00 97.88 85 THR A N 1
ATOM 675 C CA . THR A 1 85 ? 1.972 -7.407 -11.169 1.00 97.88 85 THR A CA 1
ATOM 676 C C . THR A 1 85 ? 2.075 -6.391 -10.041 1.00 97.88 85 THR A C 1
ATOM 678 O O . THR A 1 85 ? 1.044 -5.946 -9.538 1.00 97.88 85 THR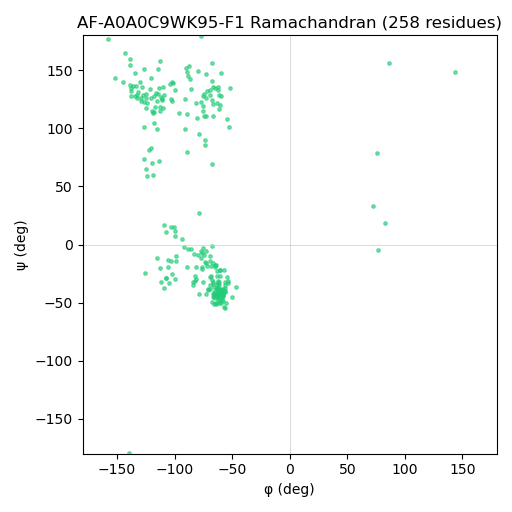 A O 1
ATOM 681 N N . SER A 1 86 ? 3.291 -6.041 -9.619 1.00 97.56 86 SER A N 1
ATOM 682 C CA . SER A 1 86 ? 3.538 -5.180 -8.463 1.00 97.56 86 SER A CA 1
ATOM 683 C C . SER A 1 86 ? 4.643 -4.167 -8.737 1.00 97.56 86 SER A C 1
ATOM 685 O O . SER A 1 86 ? 5.719 -4.532 -9.213 1.00 97.56 86 SER A O 1
ATOM 687 N N . ILE A 1 87 ? 4.387 -2.902 -8.407 1.00 94.69 87 ILE A N 1
ATOM 688 C CA . ILE A 1 87 ? 5.374 -1.821 -8.482 1.00 94.69 87 ILE A CA 1
ATOM 689 C C . ILE A 1 87 ? 5.411 -1.093 -7.144 1.00 94.69 87 ILE A C 1
ATOM 691 O O . ILE A 1 87 ? 4.372 -0.770 -6.569 1.00 94.69 87 ILE A O 1
ATOM 695 N N . HIS A 1 88 ? 6.617 -0.810 -6.674 1.00 92.25 88 HIS A N 1
ATOM 696 C CA . HIS A 1 88 ? 6.873 0.073 -5.551 1.00 92.25 88 HIS A CA 1
ATOM 697 C C . HIS A 1 88 ? 7.586 1.329 -6.055 1.00 92.25 88 HIS A C 1
ATOM 699 O O . HIS A 1 88 ? 8.675 1.228 -6.599 1.00 92.25 88 HIS A O 1
ATOM 705 N N . ILE A 1 89 ? 6.971 2.494 -5.889 1.00 88.69 89 ILE A N 1
ATOM 706 C CA . ILE A 1 89 ? 7.489 3.795 -6.311 1.00 88.69 89 ILE A CA 1
ATOM 707 C C . ILE A 1 89 ? 7.784 4.604 -5.053 1.00 88.69 89 ILE A C 1
ATOM 709 O O . ILE A 1 89 ? 6.861 4.935 -4.310 1.00 88.69 89 ILE A O 1
ATOM 713 N N . SER A 1 90 ? 9.055 4.904 -4.821 1.00 82.94 90 SER A N 1
ATOM 714 C CA . SER A 1 90 ? 9.548 5.773 -3.754 1.00 82.94 90 SER A CA 1
ATOM 715 C C . SER A 1 90 ? 10.003 7.150 -4.263 1.00 82.94 90 SER A C 1
ATOM 717 O O . SER A 1 90 ? 10.210 8.064 -3.462 1.00 82.94 90 SER A O 1
ATOM 719 N N . TYR A 1 91 ? 10.158 7.320 -5.583 1.00 76.69 91 TYR A N 1
ATOM 720 C CA . TYR A 1 91 ? 10.723 8.521 -6.197 1.00 76.69 91 TYR A CA 1
ATOM 721 C C . TYR A 1 91 ? 9.771 9.148 -7.226 1.00 76.69 91 TYR A C 1
ATOM 723 O O . TYR A 1 91 ? 9.429 8.514 -8.225 1.00 76.69 91 TYR A O 1
ATOM 731 N N . PRO A 1 92 ? 9.376 10.422 -7.057 1.00 73.12 92 PRO A N 1
ATOM 732 C CA . PRO A 1 92 ? 8.451 11.085 -7.978 1.00 73.12 92 PRO A CA 1
ATOM 733 C C . PRO A 1 92 ? 8.977 11.202 -9.410 1.00 73.12 92 PRO A C 1
ATOM 735 O O . PRO A 1 92 ? 8.200 11.075 -10.348 1.00 73.12 92 PRO A O 1
ATOM 738 N N . TRP A 1 93 ? 10.282 11.390 -9.610 1.00 71.88 93 TRP A N 1
ATOM 739 C CA . TRP A 1 93 ? 10.851 11.530 -10.956 1.00 71.88 93 TRP A CA 1
ATOM 740 C C . TRP A 1 93 ? 10.809 10.238 -11.784 1.00 71.88 93 TRP A C 1
ATOM 742 O O . TRP A 1 93 ? 10.983 10.284 -12.999 1.00 71.88 93 TRP A O 1
ATOM 752 N N . THR A 1 94 ? 10.553 9.079 -11.168 1.00 74.38 94 THR A N 1
ATOM 753 C CA . THR A 1 94 ? 10.368 7.824 -11.911 1.00 74.38 94 THR A CA 1
ATOM 754 C C . THR A 1 94 ? 8.941 7.675 -12.443 1.00 74.38 94 THR A C 1
ATOM 756 O O . THR A 1 94 ? 8.683 6.777 -13.244 1.00 74.38 94 THR A O 1
ATOM 759 N N . LEU A 1 95 ? 8.010 8.562 -12.066 1.00 79.62 95 LEU A N 1
ATOM 760 C CA . LEU A 1 95 ? 6.619 8.520 -12.529 1.00 79.62 95 LEU A CA 1
ATOM 761 C C . LEU A 1 95 ? 6.513 8.546 -14.055 1.00 79.62 95 LEU A C 1
ATOM 763 O O . LEU A 1 95 ? 5.717 7.782 -14.605 1.00 79.62 95 LEU A O 1
ATOM 767 N N . ASP A 1 96 ? 7.345 9.355 -14.719 1.00 78.50 96 ASP A N 1
ATOM 768 C CA . ASP A 1 96 ? 7.406 9.438 -16.182 1.00 78.50 96 ASP A CA 1
ATOM 769 C C . ASP A 1 96 ? 7.724 8.094 -16.832 1.00 78.50 96 ASP A C 1
ATOM 771 O O . ASP A 1 96 ? 7.123 7.729 -17.842 1.00 78.50 96 ASP A O 1
ATOM 775 N N . LEU A 1 97 ? 8.617 7.306 -16.233 1.00 79.69 97 LEU A N 1
ATOM 776 C CA . LEU A 1 97 ? 8.887 5.956 -16.709 1.00 79.69 97 LEU A CA 1
ATOM 777 C C . LEU A 1 97 ? 7.630 5.090 -16.567 1.00 79.69 97 LEU A C 1
ATOM 779 O O . LEU A 1 97 ? 7.198 4.460 -17.530 1.00 79.69 97 LEU A O 1
ATOM 783 N N . TRP A 1 98 ? 7.026 5.067 -15.379 1.00 85.81 98 TRP A N 1
ATOM 784 C CA . TRP A 1 98 ? 5.977 4.101 -15.059 1.00 85.81 98 TRP A CA 1
ATOM 785 C C . TRP A 1 98 ? 4.669 4.319 -15.816 1.00 85.81 98 TRP A C 1
ATOM 787 O O . TRP A 1 98 ? 4.069 3.329 -16.231 1.00 85.81 98 TRP A O 1
ATOM 797 N N . TYR A 1 99 ? 4.226 5.562 -16.049 1.00 86.25 99 TYR A N 1
ATOM 798 C CA . TYR A 1 99 ? 3.003 5.771 -16.842 1.00 86.25 99 TYR A CA 1
ATOM 799 C C . TYR A 1 99 ? 3.231 5.582 -18.346 1.00 86.25 99 TYR A C 1
ATOM 801 O O . TYR A 1 99 ? 2.278 5.325 -19.081 1.00 86.25 99 TYR A O 1
ATOM 809 N N . ASN A 1 100 ? 4.465 5.686 -18.845 1.00 85.88 100 ASN A N 1
ATOM 810 C CA . ASN A 1 100 ? 4.742 5.425 -20.259 1.00 85.88 100 ASN A CA 1
ATOM 811 C C . ASN A 1 100 ? 4.762 3.922 -20.583 1.00 85.88 100 ASN A C 1
ATOM 813 O O . ASN A 1 100 ? 4.538 3.539 -21.730 1.00 85.88 100 ASN A O 1
ATOM 817 N N . LEU A 1 101 ? 4.936 3.058 -19.580 1.00 87.62 101 LEU A N 1
ATOM 818 C CA . LEU A 1 101 ? 4.935 1.607 -19.756 1.00 87.62 101 LEU A CA 1
ATOM 819 C C . LEU A 1 101 ? 3.533 1.047 -20.019 1.00 87.62 101 LEU A C 1
ATOM 821 O O . LEU A 1 101 ? 2.530 1.515 -19.479 1.00 87.62 101 LEU A O 1
ATOM 825 N N . GLU A 1 102 ? 3.464 -0.011 -20.825 1.00 90.56 102 GLU A N 1
ATOM 826 C CA . GLU A 1 102 ? 2.281 -0.865 -20.902 1.00 90.56 102 GLU A CA 1
ATOM 827 C C . GLU A 1 102 ? 2.392 -1.984 -19.871 1.00 90.56 102 GLU A C 1
ATOM 829 O O . GLU A 1 102 ? 3.235 -2.874 -19.964 1.00 90.56 102 GLU A O 1
ATOM 834 N N . LEU A 1 103 ? 1.517 -1.922 -18.870 1.00 94.12 103 LEU A N 1
ATOM 835 C CA . LEU A 1 103 ? 1.512 -2.826 -17.723 1.00 94.12 103 LEU A CA 1
ATOM 836 C C . LEU A 1 103 ? 0.146 -3.519 -17.669 1.00 94.12 103 LEU A C 1
ATOM 838 O O . LEU A 1 103 ? -0.774 -3.039 -16.992 1.00 94.12 103 LEU A O 1
ATOM 842 N N . PRO A 1 104 ? -0.069 -4.576 -18.473 1.00 94.12 104 PRO A N 1
ATOM 843 C CA . PRO A 1 104 ? -1.378 -5.213 -18.612 1.00 94.12 104 PRO A CA 1
ATOM 844 C C . PRO A 1 104 ? -1.825 -5.927 -17.333 1.00 94.12 104 PRO A C 1
ATOM 846 O O . PRO A 1 104 ? -3.018 -5.951 -17.049 1.00 94.12 104 PRO A O 1
ATOM 849 N N . ASN A 1 105 ? -0.876 -6.435 -16.542 1.00 96.81 105 ASN A N 1
ATOM 850 C CA . ASN A 1 105 ? -1.138 -7.271 -15.371 1.00 96.81 105 ASN A CA 1
ATOM 851 C C . ASN A 1 105 ? -0.887 -6.568 -14.027 1.00 96.81 105 ASN A C 1
ATOM 853 O O . ASN A 1 105 ? -0.900 -7.230 -12.990 1.00 96.81 105 ASN A O 1
ATOM 857 N N . LEU A 1 106 ? -0.683 -5.245 -14.018 1.00 97.69 106 LEU A N 1
ATOM 858 C CA . LEU A 1 106 ? -0.440 -4.492 -12.787 1.00 97.69 106 LEU A CA 1
ATOM 859 C C . LEU A 1 106 ? -1.658 -4.552 -11.855 1.00 97.69 106 LEU A C 1
ATOM 861 O O . LEU A 1 106 ? -2.745 -4.121 -12.226 1.00 97.69 106 LEU A O 1
ATOM 865 N N . GLN A 1 107 ? -1.458 -5.045 -10.634 1.00 98.19 107 GLN A N 1
ATOM 866 C CA . GLN A 1 107 ? -2.509 -5.204 -9.622 1.00 98.19 107 GLN A CA 1
ATOM 867 C C . GLN A 1 107 ? -2.164 -4.527 -8.295 1.00 98.19 107 GLN A C 1
ATOM 869 O O . GLN A 1 107 ? -3.071 -4.171 -7.539 1.00 98.19 107 GLN A O 1
ATOM 874 N N . HIS A 1 108 ? -0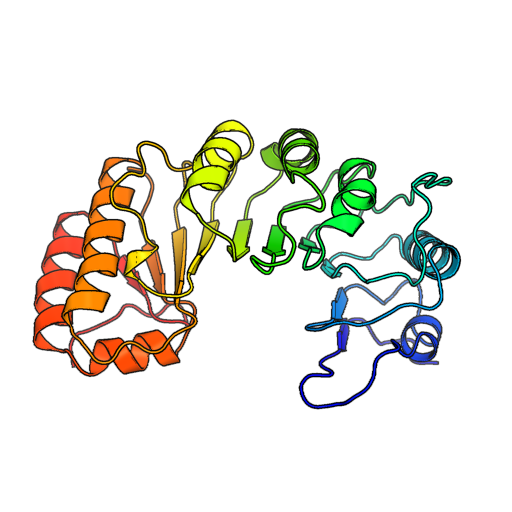.877 -4.345 -8.008 1.00 98.12 108 HIS A N 1
ATOM 875 C CA . HIS A 1 108 ? -0.393 -3.805 -6.746 1.00 98.12 108 HIS A CA 1
ATOM 876 C C . HIS A 1 108 ? 0.495 -2.595 -7.006 1.00 98.12 108 HIS A C 1
ATOM 878 O O . HIS A 1 108 ? 1.461 -2.674 -7.765 1.00 98.12 108 HIS A O 1
ATOM 884 N N . LEU A 1 109 ? 0.165 -1.481 -6.364 1.00 96.31 109 LEU A N 1
ATOM 885 C CA . LEU A 1 109 ? 0.985 -0.280 -6.386 1.00 96.31 109 LEU A CA 1
ATOM 886 C C . LEU A 1 109 ? 1.293 0.139 -4.953 1.00 96.31 109 LEU A C 1
ATOM 888 O O . LEU A 1 109 ? 0.396 0.268 -4.123 1.00 96.31 109 LEU A O 1
ATOM 892 N N . THR A 1 110 ? 2.562 0.376 -4.669 1.00 94.12 110 THR A N 1
ATOM 893 C CA . THR A 1 110 ? 2.993 1.108 -3.484 1.00 94.12 110 THR A CA 1
ATOM 894 C C . THR A 1 110 ? 3.563 2.435 -3.949 1.00 94.12 110 THR A C 1
ATOM 896 O O . THR A 1 110 ? 4.439 2.451 -4.804 1.00 94.12 110 THR A O 1
ATOM 899 N N . TYR A 1 111 ? 3.053 3.536 -3.415 1.00 90.94 111 TYR A N 1
ATOM 900 C CA . TYR A 1 111 ? 3.464 4.889 -3.757 1.00 90.94 111 TYR A CA 1
ATOM 901 C C . TYR A 1 111 ? 3.838 5.635 -2.478 1.00 90.94 111 TYR A C 1
ATOM 903 O O . TYR A 1 111 ? 2.982 6.062 -1.699 1.00 90.94 111 TYR A O 1
ATOM 911 N N . VAL A 1 112 ? 5.138 5.730 -2.236 1.00 85.00 112 VAL A N 1
ATOM 912 C CA . VAL A 1 112 ? 5.736 6.359 -1.062 1.00 85.00 112 VAL A CA 1
ATOM 913 C C . VAL A 1 112 ? 6.412 7.626 -1.543 1.00 85.00 112 VAL A C 1
ATOM 915 O O . VAL A 1 112 ? 7.325 7.560 -2.351 1.00 85.00 112 VAL A O 1
ATOM 918 N N . ILE A 1 113 ? 5.978 8.789 -1.069 1.00 73.38 113 ILE A N 1
ATOM 919 C CA . ILE A 1 113 ? 6.645 10.043 -1.416 1.00 73.38 113 ILE A CA 1
ATOM 920 C C . ILE A 1 113 ? 6.941 10.816 -0.150 1.00 73.38 113 ILE A C 1
ATOM 922 O O . ILE A 1 113 ? 6.046 11.159 0.624 1.00 73.38 113 ILE A O 1
ATOM 926 N N . ASP A 1 114 ? 8.219 11.139 0.035 1.00 68.12 114 ASP A N 1
ATOM 927 C CA . ASP A 1 114 ? 8.606 12.116 1.038 1.00 68.12 114 ASP A CA 1
ATOM 928 C C . ASP A 1 114 ? 7.982 13.479 0.698 1.00 68.12 114 ASP A C 1
ATOM 930 O O . ASP A 1 114 ? 8.005 13.939 -0.443 1.00 68.12 114 ASP A O 1
ATOM 934 N N . ASN A 1 115 ? 7.428 14.153 1.706 1.00 62.91 115 ASN A N 1
ATOM 935 C CA . ASN A 1 115 ? 6.775 15.453 1.559 1.00 62.91 115 ASN A CA 1
ATOM 936 C C . ASN A 1 115 ? 7.694 16.521 0.949 1.00 62.91 115 ASN A C 1
ATOM 938 O O . ASN A 1 115 ? 7.194 17.498 0.397 1.00 62.91 115 ASN A O 1
ATOM 942 N N . THR A 1 116 ? 9.008 16.332 1.045 1.00 59.88 116 THR A N 1
ATOM 943 C CA . THR A 1 116 ? 10.037 17.189 0.444 1.00 59.88 116 THR A CA 1
ATOM 944 C C . THR A 1 116 ? 10.072 17.114 -1.085 1.00 59.88 116 THR A C 1
ATOM 946 O O . THR A 1 116 ? 10.595 18.023 -1.720 1.00 59.88 116 THR A O 1
ATOM 949 N N . LEU A 1 117 ? 9.486 16.073 -1.689 1.00 57.69 117 LEU A N 1
ATOM 950 C CA . LEU A 1 117 ? 9.580 15.787 -3.122 1.00 57.69 117 LEU A CA 1
ATOM 951 C C . LEU A 1 117 ? 8.267 16.020 -3.894 1.00 57.69 117 LEU A C 1
ATOM 953 O O . LEU A 1 117 ? 8.114 15.557 -5.023 1.00 57.69 117 LEU A O 1
ATOM 957 N N . ARG A 1 118 ? 7.303 16.757 -3.328 1.00 59.91 118 ARG A N 1
ATOM 958 C CA . ARG A 1 118 ? 6.014 17.024 -4.003 1.00 59.91 118 ARG A CA 1
ATOM 959 C C . ARG A 1 118 ? 6.127 17.818 -5.303 1.00 59.91 118 ARG A C 1
ATOM 961 O O . ARG A 1 118 ? 5.221 17.756 -6.125 1.00 59.91 118 ARG A O 1
ATOM 968 N N . GLU A 1 119 ? 7.203 18.573 -5.477 1.00 63.88 119 GLU A N 1
ATOM 969 C CA . GLU A 1 119 ? 7.403 19.434 -6.647 1.00 63.88 119 GLU A CA 1
ATOM 970 C C . GLU A 1 119 ? 7.762 18.646 -7.921 1.00 63.88 119 GLU A C 1
ATOM 972 O O . GLU A 1 119 ? 7.748 19.207 -9.012 1.00 63.88 119 GLU A O 1
ATOM 977 N N . TYR A 1 120 ? 8.040 17.342 -7.809 1.00 64.88 120 TYR A N 1
ATOM 978 C CA . TYR A 1 120 ? 8.674 16.552 -8.871 1.00 64.88 120 TYR A CA 1
ATOM 979 C C . TYR A 1 120 ? 7.719 15.694 -9.716 1.00 64.88 120 TYR A C 1
ATOM 981 O O . TYR A 1 120 ? 8.182 14.859 -10.487 1.00 64.88 120 TYR A O 1
ATOM 989 N N . GLY A 1 121 ? 6.401 15.887 -9.603 1.00 71.50 121 GLY A N 1
ATOM 990 C CA . GLY A 1 121 ? 5.437 15.281 -10.528 1.00 71.50 121 GLY A CA 1
ATOM 991 C C . GLY A 1 121 ? 4.128 14.835 -9.881 1.00 71.50 121 GLY A C 1
ATOM 992 O O . GLY A 1 121 ? 4.083 14.429 -8.721 1.00 71.50 121 GLY A O 1
ATOM 993 N N . SER A 1 122 ? 3.045 14.899 -10.659 1.00 83.50 122 SER A N 1
ATOM 994 C CA . SER A 1 122 ? 1.739 14.365 -10.263 1.00 83.50 122 SER A CA 1
ATOM 995 C C . SER A 1 122 ? 1.660 12.873 -10.606 1.00 83.50 122 SER A C 1
ATOM 997 O O . SER A 1 122 ? 1.975 12.511 -11.740 1.00 83.50 122 SER A O 1
ATOM 999 N N . PRO A 1 123 ? 1.190 11.992 -9.702 1.00 88.50 123 PRO A N 1
ATOM 1000 C CA . PRO A 1 123 ? 0.948 10.589 -10.034 1.00 88.50 123 PRO A CA 1
ATOM 1001 C C . PRO A 1 123 ? -0.328 10.383 -10.862 1.00 88.50 123 PRO A C 1
ATOM 1003 O O . PRO A 1 123 ? -0.633 9.259 -11.258 1.00 88.50 123 PRO A O 1
ATOM 1006 N N . GLU A 1 124 ? -1.095 11.442 -11.129 1.00 91.00 124 GLU A N 1
ATOM 1007 C CA . GLU A 1 124 ? -2.349 11.387 -11.882 1.00 91.00 124 GLU A CA 1
ATOM 1008 C C . GLU A 1 124 ? -2.250 10.641 -13.222 1.00 91.00 124 GLU A C 1
ATOM 1010 O O . GLU A 1 124 ? -3.103 9.781 -13.449 1.00 91.00 124 GLU A O 1
ATOM 1015 N N . PRO A 1 125 ? -1.234 10.849 -14.084 1.00 92.00 125 PRO A N 1
ATOM 1016 C CA . PRO A 1 125 ? -1.124 10.104 -15.339 1.00 92.00 125 PRO A CA 1
ATOM 1017 C C . PRO A 1 125 ? -1.014 8.589 -15.123 1.00 92.00 125 PRO A C 1
ATOM 1019 O O . PRO A 1 125 ? -1.680 7.810 -15.809 1.00 92.00 125 PRO A O 1
ATOM 1022 N N . LEU A 1 126 ? -0.235 8.164 -14.121 1.00 92.69 126 LEU A N 1
ATOM 1023 C CA . LEU A 1 126 ? -0.081 6.756 -13.753 1.00 92.69 126 LEU A CA 1
ATOM 1024 C C . LEU A 1 126 ? -1.420 6.163 -13.297 1.00 92.69 126 LEU A C 1
ATOM 1026 O O . LEU A 1 126 ? -1.831 5.099 -13.767 1.00 92.69 126 LEU A O 1
ATOM 1030 N N . PHE A 1 127 ? -2.119 6.871 -12.409 1.00 94.19 127 PHE A N 1
ATOM 1031 C CA . PHE A 1 127 ? -3.417 6.455 -11.886 1.00 94.19 127 PHE A CA 1
ATOM 1032 C C . PHE A 1 127 ? -4.496 6.415 -12.969 1.00 94.19 127 PHE A C 1
ATOM 1034 O O . PHE A 1 127 ? -5.236 5.437 -13.041 1.00 94.19 127 PHE A O 1
ATOM 1041 N N . ARG A 1 128 ? -4.564 7.409 -13.860 1.00 95.44 128 ARG A N 1
ATOM 1042 C CA . ARG A 1 128 ? -5.519 7.415 -14.979 1.00 95.44 128 ARG A CA 1
ATOM 1043 C C . ARG A 1 128 ? -5.269 6.265 -15.953 1.00 95.44 128 ARG A C 1
ATOM 1045 O O . ARG A 1 128 ? -6.226 5.672 -16.441 1.00 95.44 128 ARG A O 1
ATOM 1052 N N . LYS A 1 129 ? -4.005 5.914 -16.212 1.00 95.75 129 LYS A N 1
ATOM 1053 C CA . LYS A 1 129 ? -3.657 4.843 -17.155 1.00 95.75 129 LYS A CA 1
ATOM 1054 C C . LYS A 1 129 ? -3.825 3.438 -16.571 1.00 95.75 129 LYS A C 1
ATOM 1056 O O . LYS A 1 129 ? -4.322 2.542 -17.252 1.00 95.75 129 LYS A O 1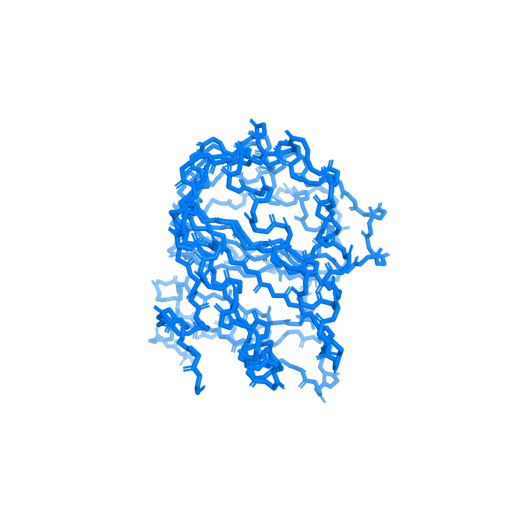
ATOM 1061 N N . HIS A 1 130 ? -3.409 3.222 -15.323 1.00 96.31 130 HIS A N 1
ATOM 1062 C CA . HIS A 1 130 ? -3.339 1.877 -14.738 1.00 96.31 130 HIS A CA 1
ATOM 1063 C C . HIS A 1 130 ? -4.292 1.632 -13.566 1.00 96.31 130 HIS A C 1
ATOM 1065 O O . HIS A 1 130 ? -4.485 0.476 -13.190 1.00 96.31 130 HIS A O 1
ATOM 1071 N N . GLY A 1 131 ? -4.923 2.668 -13.010 1.00 96.88 131 GLY A N 1
ATOM 1072 C CA . GLY A 1 131 ? -5.738 2.583 -11.794 1.00 96.88 131 GLY A CA 1
ATOM 1073 C C . GLY A 1 131 ? -6.872 1.564 -11.874 1.00 96.88 131 GLY A C 1
ATOM 1074 O O . GLY A 1 131 ? -7.100 0.819 -10.923 1.00 96.88 131 GLY A O 1
ATOM 1075 N N . VAL A 1 132 ? -7.512 1.424 -13.040 1.00 97.50 132 VAL A N 1
ATOM 1076 C CA . VAL A 1 132 ? -8.593 0.446 -13.260 1.00 97.50 132 VAL A CA 1
ATOM 1077 C C . VAL A 1 132 ? -8.151 -1.008 -13.057 1.00 97.50 132 VAL A C 1
ATOM 1079 O O . VAL A 1 132 ? -8.986 -1.869 -12.790 1.00 97.50 132 VAL A O 1
ATOM 1082 N N . LYS A 1 133 ? -6.853 -1.305 -13.160 1.00 97.62 133 LYS A N 1
ATOM 1083 C CA . LYS A 1 133 ? -6.297 -2.656 -12.981 1.00 97.62 133 LYS A CA 1
ATOM 1084 C C . LYS A 1 133 ? -5.934 -2.947 -11.520 1.00 97.62 133 LYS A C 1
ATOM 1086 O O . LYS A 1 133 ? -5.818 -4.112 -11.136 1.00 97.62 133 LYS A O 1
ATOM 1091 N N . LEU A 1 134 ? -5.779 -1.905 -10.699 1.00 98.31 134 LEU A N 1
ATOM 1092 C CA . LEU A 1 134 ? -5.300 -2.031 -9.328 1.00 98.31 134 LEU A CA 1
ATOM 1093 C C . LEU A 1 134 ? -6.329 -2.723 -8.428 1.00 98.31 134 LEU A C 1
ATOM 1095 O O . LEU A 1 134 ? -7.509 -2.380 -8.393 1.00 98.31 134 LEU A O 1
ATOM 1099 N N . ARG A 1 135 ? -5.833 -3.689 -7.655 1.00 98.44 135 ARG A N 1
ATOM 1100 C CA . ARG A 1 135 ? -6.541 -4.393 -6.577 1.00 98.44 135 ARG A CA 1
ATOM 1101 C C . ARG A 1 135 ? -6.045 -3.961 -5.203 1.00 98.44 135 ARG A C 1
ATOM 1103 O O . ARG A 1 135 ? -6.807 -4.006 -4.241 1.00 98.44 135 ARG A O 1
ATOM 1110 N N . SER A 1 136 ? -4.787 -3.541 -5.107 1.00 98.31 136 SER A N 1
ATOM 1111 C CA . SER A 1 136 ? -4.180 -3.066 -3.868 1.00 98.31 136 SER A CA 1
ATOM 1112 C C . SER A 1 136 ? -3.372 -1.806 -4.118 1.00 98.31 136 SER A C 1
ATOM 1114 O O . SER A 1 136 ? -2.584 -1.750 -5.063 1.00 98.31 136 SER A O 1
ATOM 1116 N N . LEU A 1 137 ? -3.519 -0.837 -3.224 1.00 97.44 137 LEU A N 1
ATOM 1117 C CA . LEU A 1 137 ? -2.773 0.411 -3.252 1.00 97.44 137 LEU A CA 1
ATOM 1118 C C . LEU A 1 137 ? -2.271 0.727 -1.847 1.00 97.44 137 LEU A C 1
ATOM 1120 O O . LEU A 1 137 ? -3.067 0.746 -0.916 1.00 97.44 137 LEU A O 1
ATOM 1124 N N . ALA A 1 138 ? -0.976 0.983 -1.703 1.00 95.25 138 ALA A N 1
ATOM 1125 C CA . ALA A 1 138 ? -0.382 1.499 -0.476 1.00 95.25 138 ALA A CA 1
ATOM 1126 C C . ALA A 1 138 ? 0.173 2.893 -0.731 1.00 95.25 138 ALA A C 1
ATOM 1128 O O . ALA A 1 138 ? 0.903 3.088 -1.701 1.00 95.25 138 ALA A O 1
ATOM 1129 N N . VAL A 1 139 ? -0.184 3.852 0.116 1.00 91.75 139 VAL A N 1
ATOM 1130 C CA . VAL A 1 139 ? 0.183 5.255 -0.054 1.00 91.75 139 VAL A CA 1
ATOM 1131 C C . VAL A 1 139 ? 0.748 5.839 1.227 1.00 91.75 139 VAL A C 1
ATOM 1133 O O . VAL A 1 139 ? 0.170 5.718 2.306 1.00 91.75 139 VAL A O 1
ATOM 1136 N N . ASP A 1 140 ? 1.887 6.502 1.084 1.00 87.44 140 ASP A N 1
ATOM 1137 C CA . ASP A 1 140 ? 2.582 7.189 2.167 1.00 87.44 140 ASP A CA 1
ATOM 1138 C C . ASP A 1 140 ? 2.839 8.627 1.731 1.00 87.44 140 ASP A C 1
ATOM 1140 O O . ASP A 1 140 ? 3.925 8.999 1.289 1.00 87.44 140 ASP A O 1
ATOM 1144 N N . CYS A 1 141 ? 1.762 9.406 1.728 1.00 70.81 141 CYS A N 1
ATOM 1145 C CA . CYS A 1 141 ? 1.775 10.825 1.428 1.00 70.81 141 CYS A CA 1
ATOM 1146 C C . CYS A 1 141 ? 0.514 11.472 2.044 1.00 70.81 141 CYS A C 1
ATOM 1148 O O . CYS A 1 141 ? -0.336 10.783 2.613 1.00 70.81 141 CYS A O 1
ATOM 1150 N N . PRO A 1 142 ? 0.340 12.798 1.951 1.00 72.81 142 PRO A N 1
ATOM 1151 C CA . PRO A 1 142 ? -0.834 13.470 2.495 1.00 72.81 142 PRO A CA 1
ATOM 1152 C C . PRO A 1 142 ? -2.092 12.955 1.811 1.00 72.81 142 PRO A C 1
ATOM 1154 O O . PRO A 1 142 ? -2.284 13.126 0.611 1.00 72.81 142 PRO A O 1
ATOM 1157 N N . ILE A 1 143 ? -2.945 12.329 2.606 1.00 75.81 143 ILE A N 1
ATOM 1158 C CA . ILE A 1 143 ? -4.031 11.494 2.104 1.00 75.81 143 ILE A CA 1
ATOM 1159 C C . ILE A 1 143 ? -5.108 12.332 1.401 1.00 75.81 143 ILE A C 1
ATOM 1161 O O . ILE A 1 143 ? -5.663 11.911 0.391 1.00 75.81 143 ILE A O 1
ATOM 1165 N N . ALA A 1 144 ? -5.361 13.551 1.887 1.00 77.50 144 ALA A N 1
ATOM 1166 C CA . ALA A 1 144 ? -6.497 14.366 1.462 1.00 77.50 144 ALA A CA 1
ATOM 1167 C C . ALA A 1 144 ? -6.569 14.630 -0.054 1.00 77.50 144 ALA A C 1
ATOM 1169 O O . ALA A 1 144 ? -7.655 14.572 -0.621 1.00 77.50 144 ALA A O 1
ATOM 1170 N N . TRP A 1 145 ? -5.438 14.900 -0.718 1.00 78.25 145 TRP A N 1
ATOM 1171 C CA . TRP A 1 145 ? -5.444 15.216 -2.152 1.00 78.25 145 TRP A CA 1
ATOM 1172 C C . TRP A 1 145 ? -5.483 13.964 -3.037 1.00 78.25 145 TRP A C 1
ATOM 1174 O O . TRP A 1 145 ? -6.082 13.999 -4.109 1.00 78.25 145 TRP A O 1
ATOM 1184 N N . MET A 1 146 ? -4.900 12.844 -2.595 1.00 85.81 146 MET A N 1
ATOM 1185 C CA . MET A 1 146 ? -4.880 11.619 -3.400 1.00 85.81 146 MET A CA 1
ATOM 1186 C C . MET A 1 146 ? -6.162 10.809 -3.318 1.00 85.81 146 MET A C 1
ATOM 1188 O O . MET A 1 146 ? -6.489 10.127 -4.281 1.00 85.81 146 MET A O 1
ATOM 1192 N N . ILE A 1 147 ? -6.893 10.845 -2.202 1.00 89.56 147 ILE A N 1
ATOM 1193 C CA . ILE A 1 147 ? -8.085 9.997 -2.051 1.00 89.56 147 ILE A CA 1
ATOM 1194 C C . ILE A 1 147 ? -9.132 10.284 -3.125 1.00 89.56 147 ILE A C 1
ATOM 1196 O O . ILE A 1 147 ? -9.721 9.335 -3.640 1.00 89.56 147 ILE A O 1
ATOM 1200 N N . GLY A 1 148 ? -9.322 11.549 -3.511 1.00 89.44 148 GLY A N 1
ATOM 1201 C CA . GLY A 1 148 ? -10.221 11.905 -4.611 1.00 89.44 148 GLY A CA 1
ATOM 1202 C C . GLY A 1 148 ? -9.791 11.254 -5.927 1.00 89.44 148 GLY A C 1
ATOM 1203 O O . GLY A 1 148 ? -10.577 10.543 -6.546 1.00 89.44 148 GLY A O 1
ATOM 1204 N N . LEU A 1 149 ? -8.513 11.406 -6.285 1.00 91.44 149 LEU A N 1
ATOM 1205 C CA . LEU A 1 149 ? -7.926 10.790 -7.475 1.00 91.44 149 LEU A CA 1
ATOM 1206 C C . LEU A 1 149 ? -8.056 9.258 -7.452 1.00 91.44 149 LEU A C 1
ATOM 1208 O O . LEU A 1 149 ? -8.531 8.670 -8.414 1.00 91.44 149 LEU A O 1
ATOM 1212 N N . ILE A 1 150 ? -7.696 8.609 -6.342 1.00 94.50 150 ILE A N 1
ATOM 1213 C CA . ILE A 1 150 ? -7.791 7.149 -6.182 1.00 94.50 150 ILE A CA 1
ATOM 1214 C C . ILE A 1 150 ? -9.242 6.684 -6.335 1.00 94.50 150 ILE A C 1
ATOM 1216 O O . ILE A 1 150 ? -9.494 5.680 -6.999 1.00 94.50 150 ILE A O 1
ATOM 1220 N N . SER A 1 151 ? -10.191 7.410 -5.740 1.00 94.44 151 SER A N 1
ATOM 1221 C CA . SER A 1 151 ? -11.621 7.099 -5.840 1.00 94.44 151 SER A CA 1
ATOM 1222 C C . SER A 1 151 ? -12.124 7.202 -7.280 1.00 94.44 151 SER A C 1
ATOM 1224 O O . SER A 1 151 ? -12.934 6.379 -7.696 1.00 94.44 151 SER A O 1
ATOM 1226 N N . GLU A 1 152 ? -11.631 8.179 -8.045 1.00 94.94 152 GLU A N 1
ATOM 1227 C CA . GLU A 1 152 ? -11.989 8.384 -9.453 1.00 94.94 152 GLU A CA 1
ATOM 1228 C C . GLU A 1 152 ? -11.371 7.319 -10.371 1.00 94.94 152 GLU A C 1
ATOM 1230 O O . GLU A 1 152 ? -12.036 6.806 -11.269 1.00 94.94 152 GLU A O 1
ATOM 1235 N N . THR A 1 153 ? -10.100 6.967 -10.163 1.00 96.75 153 THR A N 1
ATOM 1236 C CA . THR A 1 153 ? -9.330 6.186 -11.143 1.00 96.75 153 THR A CA 1
ATOM 1237 C C . THR A 1 153 ? -9.164 4.712 -10.796 1.00 96.75 153 THR A C 1
ATOM 1239 O O . THR A 1 153 ? -8.756 3.937 -11.661 1.00 96.75 153 THR A O 1
ATOM 1242 N N . CYS A 1 154 ? -9.445 4.294 -9.557 1.00 97.38 154 CYS A N 1
ATOM 1243 C CA . CYS A 1 154 ? -9.195 2.929 -9.075 1.00 97.38 154 CYS A CA 1
ATOM 1244 C C . CYS A 1 154 ? -10.488 2.206 -8.645 1.00 97.38 154 CYS A C 1
ATOM 1246 O O . CYS A 1 154 ? -10.598 1.771 -7.498 1.00 97.38 154 CYS A O 1
ATOM 1248 N N . PRO A 1 155 ? -11.474 2.014 -9.542 1.00 97.12 155 PRO A N 1
ATOM 1249 C CA . PRO A 1 155 ? -12.782 1.450 -9.185 1.00 97.12 155 PRO A CA 1
ATOM 1250 C C . PRO A 1 155 ? -12.740 -0.023 -8.743 1.00 97.12 155 PRO A C 1
ATOM 1252 O O . PRO A 1 155 ? -13.698 -0.523 -8.166 1.00 97.12 155 PRO A O 1
ATOM 1255 N N . ASN A 1 156 ? -11.646 -0.734 -9.031 1.00 97.94 156 ASN A N 1
ATOM 1256 C CA . ASN A 1 156 ? -11.481 -2.168 -8.777 1.00 97.94 156 ASN A CA 1
ATOM 1257 C C . ASN A 1 156 ? -10.685 -2.486 -7.503 1.00 97.94 156 ASN A C 1
ATOM 1259 O O . ASN A 1 156 ? -10.345 -3.657 -7.268 1.00 97.94 156 ASN A O 1
ATOM 1263 N N . LEU A 1 157 ? -10.376 -1.455 -6.714 1.00 98.06 157 LEU A N 1
ATOM 1264 C CA . LEU A 1 157 ? -9.553 -1.560 -5.524 1.00 98.06 157 LEU A CA 1
ATOM 1265 C C . LEU A 1 157 ? -10.248 -2.420 -4.459 1.00 98.06 157 LEU A C 1
ATOM 1267 O O . LEU A 1 157 ? -11.432 -2.285 -4.185 1.00 98.06 157 LEU A O 1
ATOM 1271 N N . VAL A 1 158 ? -9.500 -3.331 -3.846 1.00 98.00 158 VAL A N 1
ATOM 1272 C CA . VAL A 1 158 ? -9.986 -4.205 -2.766 1.00 98.00 158 VAL A CA 1
ATOM 1273 C C . VAL A 1 158 ? -9.366 -3.795 -1.437 1.00 98.00 158 VAL A C 1
ATOM 1275 O O . VAL A 1 158 ? -10.044 -3.818 -0.405 1.00 98.00 158 VAL A O 1
ATOM 1278 N N . THR A 1 159 ? -8.095 -3.390 -1.491 1.00 98.25 159 THR A N 1
ATOM 1279 C CA . THR A 1 159 ? -7.282 -3.019 -0.336 1.00 98.25 159 THR A CA 1
ATOM 1280 C C . THR A 1 159 ? -6.657 -1.646 -0.546 1.00 98.25 159 THR A C 1
ATOM 1282 O O . THR A 1 159 ? -5.988 -1.414 -1.556 1.00 98.25 159 THR A O 1
ATOM 1285 N N . LEU A 1 160 ? -6.824 -0.765 0.436 1.00 97.25 160 LEU A N 1
ATOM 1286 C CA . LEU A 1 160 ? -6.144 0.526 0.505 1.00 97.25 160 LEU A CA 1
ATOM 1287 C C . LEU A 1 160 ? -5.316 0.592 1.786 1.00 97.25 160 LEU A C 1
ATOM 1289 O O . LEU A 1 160 ? -5.846 0.381 2.869 1.00 97.25 160 LEU A O 1
ATOM 1293 N N . GLU A 1 161 ? -4.032 0.893 1.675 1.00 96.50 161 GLU A N 1
ATOM 1294 C CA . GLU A 1 161 ? -3.131 1.084 2.804 1.00 96.50 161 GLU A CA 1
ATOM 1295 C C . GLU A 1 161 ? -2.697 2.544 2.896 1.00 96.50 161 GLU A C 1
ATOM 1297 O O . GLU A 1 161 ? -2.234 3.121 1.915 1.00 96.50 161 GLU A O 1
ATOM 1302 N N . LEU A 1 162 ? -2.883 3.139 4.072 1.00 94.31 162 LEU A N 1
ATOM 1303 C CA . LEU A 1 162 ? -2.642 4.547 4.351 1.00 94.31 162 LEU A CA 1
ATOM 1304 C C . LEU A 1 162 ? -1.586 4.680 5.444 1.00 94.31 162 LEU A C 1
ATOM 1306 O O . LEU A 1 162 ? -1.831 4.328 6.600 1.00 94.31 162 LEU A O 1
ATOM 1310 N N . THR A 1 163 ? -0.438 5.250 5.102 1.00 92.81 163 THR A N 1
ATOM 1311 C CA . THR A 1 163 ? 0.586 5.610 6.081 1.00 92.81 163 THR A CA 1
ATOM 1312 C C . THR A 1 163 ? 0.533 7.109 6.343 1.00 92.81 163 THR A C 1
ATOM 1314 O O . THR A 1 163 ? 0.652 7.922 5.428 1.00 92.81 163 THR A O 1
ATOM 1317 N N . VAL A 1 164 ? 0.352 7.485 7.609 1.00 91.56 164 VAL A N 1
ATOM 1318 C CA . VAL A 1 164 ? 0.369 8.878 8.071 1.00 91.56 164 VAL A CA 1
ATOM 1319 C C . VAL A 1 164 ? 1.559 9.154 8.974 1.00 91.56 164 VAL A C 1
ATOM 1321 O O . VAL A 1 164 ? 2.118 8.259 9.608 1.00 91.56 164 VAL A O 1
ATOM 1324 N N . TYR A 1 165 ? 1.932 10.429 9.079 1.00 89.12 165 TYR A N 1
ATOM 1325 C CA . TYR A 1 165 ? 2.926 10.848 10.061 1.00 89.12 165 TYR A CA 1
ATOM 1326 C C . TYR A 1 165 ? 2.398 10.694 11.494 1.00 89.12 165 TYR A C 1
ATOM 1328 O O . TYR A 1 165 ? 3.051 10.069 12.329 1.00 89.12 165 TYR A O 1
ATOM 1336 N N . ASP A 1 166 ? 1.195 11.208 11.748 1.00 90.81 166 ASP A N 1
ATOM 1337 C CA . ASP A 1 166 ? 0.432 11.007 12.975 1.00 90.81 166 ASP A CA 1
ATOM 1338 C C . ASP A 1 166 ? -1.071 10.878 12.688 1.00 90.81 166 ASP A C 1
ATOM 1340 O O . ASP A 1 166 ? -1.541 11.225 11.604 1.00 90.81 166 ASP A O 1
ATOM 1344 N N . TRP A 1 167 ? -1.833 10.381 13.663 1.00 92.06 167 TRP A N 1
ATOM 1345 C CA . TRP A 1 167 ? -3.267 10.129 13.503 1.00 92.06 167 TRP A CA 1
ATOM 1346 C C . TRP A 1 167 ? -4.113 11.379 13.251 1.00 92.06 167 TRP A C 1
ATOM 1348 O O . TRP A 1 167 ? -5.224 11.246 12.750 1.00 92.06 167 TRP A O 1
ATOM 1358 N N . THR A 1 168 ? -3.615 12.587 13.536 1.00 88.69 168 THR A N 1
ATOM 1359 C CA . THR A 1 168 ? -4.358 13.823 13.230 1.00 88.69 168 THR A CA 1
ATOM 1360 C C . THR A 1 168 ? -4.394 14.120 11.730 1.00 88.69 168 THR A C 1
ATOM 1362 O O . THR A 1 168 ? -5.268 14.847 11.261 1.00 88.69 168 THR A O 1
ATOM 1365 N N . HIS A 1 169 ? -3.494 13.504 10.955 1.00 87.19 169 HIS A N 1
ATOM 1366 C CA . HIS A 1 169 ? -3.498 13.565 9.495 1.00 87.19 169 HIS A CA 1
ATOM 1367 C C . HIS A 1 169 ? -4.512 12.618 8.837 1.00 87.19 169 HIS A C 1
ATOM 1369 O O . HIS A 1 169 ? -4.730 12.724 7.628 1.00 87.19 169 HIS A O 1
ATOM 1375 N N . LEU A 1 170 ? -5.149 11.717 9.594 1.00 85.06 170 LEU A N 1
ATOM 1376 C CA . LEU A 1 170 ? -6.342 11.012 9.127 1.00 85.06 170 LEU A CA 1
ATOM 1377 C C . LEU A 1 170 ? -7.499 12.019 9.157 1.00 85.06 170 LEU A C 1
ATOM 1379 O O . LEU A 1 170 ? -8.128 12.260 10.181 1.00 85.06 170 LEU A O 1
ATOM 1383 N N . THR A 1 171 ? -7.695 12.723 8.044 1.00 70.19 171 THR A N 1
ATOM 1384 C CA . THR A 1 171 ? -8.538 13.923 7.998 1.00 70.19 171 THR A CA 1
ATOM 1385 C C . THR A 1 171 ? -10.021 13.626 8.233 1.00 70.19 171 THR A C 1
ATOM 1387 O O . THR A 1 171 ? -10.588 12.773 7.552 1.00 70.19 171 THR A O 1
ATOM 1390 N N . ALA A 1 172 ? -10.679 14.448 9.058 1.00 57.88 172 ALA A N 1
ATOM 1391 C CA . ALA A 1 172 ? -12.140 14.483 9.225 1.00 57.88 172 ALA A CA 1
ATOM 1392 C C . ALA A 1 172 ? -12.906 15.027 7.994 1.00 57.88 172 ALA A C 1
ATOM 1394 O O . ALA A 1 172 ? -14.124 14.912 7.923 1.00 57.88 172 ALA A O 1
ATOM 1395 N N . ASN A 1 173 ? -12.200 15.594 7.007 1.00 64.06 173 ASN A N 1
ATOM 1396 C CA . ASN A 1 173 ? -12.800 16.230 5.827 1.00 64.06 173 ASN A CA 1
ATOM 1397 C C . ASN A 1 173 ? -12.793 15.344 4.569 1.00 64.06 173 ASN A C 1
ATOM 1399 O O . ASN A 1 173 ? -12.981 15.857 3.466 1.00 64.06 173 ASN A O 1
ATOM 1403 N N . MET A 1 174 ? -12.556 14.032 4.690 1.00 78.31 174 MET A N 1
ATOM 1404 C CA . MET A 1 174 ? -12.758 13.150 3.537 1.00 78.31 174 MET A CA 1
ATOM 1405 C C . MET A 1 174 ? -14.245 13.103 3.208 1.00 78.31 174 MET A C 1
ATOM 1407 O O . MET A 1 174 ? -15.054 12.721 4.045 1.00 78.31 174 MET A O 1
ATOM 1411 N N . THR A 1 175 ? -14.605 13.498 1.994 1.00 84.12 175 THR A N 1
ATOM 1412 C CA . THR A 1 175 ? -15.976 13.388 1.474 1.00 84.12 175 THR A CA 1
ATOM 1413 C C . THR A 1 175 ? -16.157 12.162 0.585 1.00 84.12 175 THR A C 1
ATOM 1415 O O . THR A 1 175 ? -17.282 11.779 0.282 1.00 84.12 175 THR A O 1
ATOM 1418 N N . THR A 1 176 ? -15.053 11.545 0.165 1.00 89.25 176 THR A N 1
ATOM 1419 C CA . THR A 1 176 ? -15.019 10.400 -0.744 1.00 89.25 176 THR A CA 1
ATOM 1420 C C . THR A 1 176 ? -13.975 9.395 -0.276 1.00 89.25 176 THR A C 1
ATOM 1422 O O . THR A 1 176 ? -13.035 9.747 0.438 1.00 89.25 176 THR A O 1
ATOM 1425 N N . LEU A 1 177 ? -14.170 8.134 -0.650 1.00 91.94 177 LEU A N 1
ATOM 1426 C CA . LEU A 1 177 ? -13.238 7.035 -0.426 1.00 91.94 177 LEU A CA 1
ATOM 1427 C C . LEU A 1 177 ? -13.456 6.008 -1.547 1.00 91.94 177 LEU A C 1
ATOM 1429 O O . LEU A 1 177 ? -14.614 5.794 -1.926 1.00 91.94 177 LEU A O 1
ATOM 1433 N N . PRO A 1 178 ? -12.408 5.344 -2.072 1.00 93.62 178 PRO A N 1
ATOM 1434 C CA . PRO A 1 178 ? -12.618 4.255 -3.015 1.00 93.62 178 PRO A CA 1
ATOM 1435 C C . PRO A 1 178 ? -13.450 3.149 -2.358 1.00 93.62 178 PRO A C 1
ATOM 1437 O O . PRO A 1 178 ? -13.348 2.893 -1.154 1.00 93.62 178 PRO A O 1
ATOM 1440 N N . THR A 1 179 ? -14.269 2.471 -3.160 1.00 95.12 179 THR A N 1
ATOM 1441 C CA . THR A 1 179 ? -15.000 1.285 -2.699 1.00 95.12 179 THR A CA 1
ATOM 1442 C C . THR A 1 179 ? -13.985 0.183 -2.412 1.00 95.12 179 THR A C 1
ATOM 1444 O O . THR A 1 179 ? -13.354 -0.312 -3.335 1.00 95.12 179 THR A O 1
ATOM 1447 N N . VAL A 1 180 ? -13.798 -0.173 -1.141 1.00 97.69 180 VAL A N 1
ATOM 1448 C CA . VAL A 1 180 ? -12.815 -1.169 -0.684 1.00 97.69 180 VAL A CA 1
ATOM 1449 C C . VAL A 1 180 ? -13.415 -2.061 0.398 1.00 97.69 180 VAL A C 1
ATOM 1451 O O . VAL A 1 180 ? -14.388 -1.687 1.053 1.00 97.69 180 VAL A O 1
ATOM 1454 N N . ASN A 1 181 ? -12.825 -3.239 0.607 1.00 97.88 181 ASN A N 1
ATOM 1455 C CA . ASN A 1 181 ? -13.228 -4.161 1.678 1.00 97.88 181 ASN A CA 1
ATOM 1456 C C . ASN A 1 181 ? -12.304 -4.070 2.900 1.00 97.88 181 ASN A C 1
ATOM 1458 O O . ASN A 1 181 ? -12.749 -4.309 4.026 1.00 97.88 181 ASN A O 1
ATOM 1462 N N . LEU A 1 182 ? -11.034 -3.732 2.666 1.00 98.38 182 LEU A N 1
ATOM 1463 C CA . LEU A 1 182 ? -9.985 -3.654 3.673 1.00 98.38 182 LEU A CA 1
ATOM 1464 C C . LEU A 1 182 ? -9.267 -2.308 3.575 1.00 98.38 182 LEU A C 1
ATOM 1466 O O . LEU A 1 182 ? -8.733 -1.960 2.521 1.00 98.38 182 LEU A O 1
ATOM 1470 N N . ILE A 1 183 ? -9.198 -1.597 4.698 1.00 97.44 183 ILE A N 1
ATOM 1471 C CA . ILE A 1 183 ? -8.281 -0.471 4.865 1.00 97.44 183 ILE A CA 1
ATOM 1472 C C . ILE A 1 183 ? -7.187 -0.874 5.838 1.00 97.44 183 ILE A C 1
ATOM 1474 O O . ILE A 1 183 ? -7.455 -1.335 6.942 1.00 97.44 183 ILE A O 1
ATOM 1478 N N . LYS A 1 184 ? -5.940 -0.682 5.443 1.00 97.81 184 LYS A N 1
ATOM 1479 C CA . LYS A 1 184 ? -4.805 -0.780 6.344 1.00 97.81 184 LYS A CA 1
ATOM 1480 C C . LYS A 1 184 ? -4.348 0.622 6.715 1.00 97.81 184 LYS A C 1
ATOM 1482 O O . LYS A 1 184 ? -4.327 1.503 5.860 1.00 97.81 184 LYS A O 1
ATOM 1487 N N . ILE A 1 185 ? -3.991 0.835 7.970 1.00 95.75 185 ILE A N 1
ATOM 1488 C CA . ILE A 1 185 ? -3.483 2.119 8.445 1.00 95.75 185 ILE A CA 1
ATOM 1489 C C . ILE A 1 185 ? -2.191 1.925 9.228 1.00 95.75 185 ILE A C 1
ATOM 1491 O O . ILE A 1 185 ? -2.059 0.994 10.023 1.00 95.75 185 ILE A O 1
ATOM 1495 N N . ALA A 1 186 ? -1.246 2.831 9.014 1.00 94.81 186 ALA A N 1
ATOM 1496 C CA . ALA A 1 186 ? 0.003 2.908 9.751 1.00 94.81 186 ALA A CA 1
ATOM 1497 C C . ALA A 1 186 ? 0.284 4.356 10.147 1.00 94.81 186 ALA A C 1
ATOM 1499 O O . ALA A 1 186 ? -0.030 5.299 9.422 1.00 94.81 186 ALA A O 1
ATOM 1500 N N . CYS A 1 187 ? 0.924 4.530 11.292 1.00 93.31 187 CYS A N 1
ATOM 1501 C CA . CYS A 1 187 ? 1.351 5.812 11.812 1.00 93.31 187 CYS A CA 1
ATOM 1502 C C . CYS A 1 187 ? 2.846 5.760 12.103 1.00 93.31 187 CYS A C 1
ATOM 1504 O O . CYS A 1 187 ? 3.299 5.007 12.970 1.00 93.31 187 CYS A O 1
ATOM 1506 N N . ARG A 1 188 ? 3.618 6.598 11.403 1.00 90.94 188 ARG A N 1
ATOM 1507 C CA . ARG A 1 188 ? 5.081 6.656 11.539 1.00 90.94 188 ARG A CA 1
ATOM 1508 C C . ARG A 1 188 ? 5.502 7.058 12.954 1.00 90.94 188 ARG A C 1
ATOM 1510 O O . ARG A 1 188 ? 6.478 6.526 13.483 1.00 90.94 188 ARG A O 1
ATOM 1517 N N . LYS A 1 189 ? 4.779 7.998 13.570 1.00 90.50 189 LYS A N 1
ATOM 1518 C CA . LYS A 1 189 ? 5.066 8.502 14.915 1.00 90.50 189 LYS A CA 1
ATOM 1519 C C . LYS A 1 189 ? 4.321 7.696 15.977 1.00 90.50 189 LYS A C 1
ATOM 1521 O O . LYS A 1 189 ? 3.096 7.621 15.965 1.00 90.50 189 LYS A O 1
ATOM 1526 N N . LEU A 1 190 ? 5.050 7.167 16.955 1.00 87.44 190 LEU A N 1
ATOM 1527 C CA . LEU A 1 190 ? 4.446 6.575 18.148 1.00 87.44 190 LEU A CA 1
ATOM 1528 C C . LEU A 1 190 ? 3.634 7.620 18.924 1.00 87.44 190 LEU A C 1
ATOM 1530 O O . LEU A 1 190 ? 4.139 8.694 19.257 1.00 87.44 190 LEU A O 1
ATOM 1534 N N . GLN A 1 191 ? 2.380 7.290 19.230 1.00 87.25 191 GLN A N 1
ATOM 1535 C CA . GLN A 1 191 ? 1.476 8.163 19.975 1.00 87.25 191 GLN A CA 1
ATOM 1536 C C . GLN A 1 191 ? 1.358 7.685 21.418 1.00 87.25 191 GLN A C 1
ATOM 1538 O O . GLN A 1 191 ? 1.021 6.529 21.659 1.00 87.25 191 GLN A O 1
ATOM 1543 N N . GLY A 1 192 ? 1.623 8.582 22.372 1.00 86.44 192 GLY A N 1
ATOM 1544 C CA . GLY A 1 192 ? 1.536 8.279 23.807 1.00 86.44 192 GLY A CA 1
ATOM 1545 C C . GLY A 1 192 ? 0.237 8.727 24.484 1.00 86.44 192 GLY A C 1
ATOM 1546 O O . GLY A 1 192 ? 0.012 8.405 25.646 1.00 86.44 192 GLY A O 1
ATOM 1547 N N . LYS A 1 193 ? -0.607 9.509 23.799 1.00 91.44 193 LYS A N 1
ATOM 1548 C CA . LYS A 1 193 ? -1.874 10.013 24.351 1.00 91.44 193 LYS A CA 1
ATOM 1549 C C . LYS A 1 193 ? -3.052 9.330 23.668 1.00 91.44 193 LYS A C 1
ATOM 1551 O O . LYS A 1 193 ? -3.109 9.292 22.440 1.00 91.44 193 LYS A O 1
ATOM 1556 N N . SER A 1 194 ? -4.037 8.916 24.463 1.00 92.06 194 SER A N 1
ATOM 1557 C CA . SER A 1 194 ? -5.274 8.285 23.984 1.00 92.06 194 SER A CA 1
ATOM 1558 C C . SER A 1 194 ? -6.030 9.142 22.965 1.00 92.06 194 SER A C 1
ATOM 1560 O O . SER A 1 194 ? -6.564 8.601 22.005 1.00 92.06 194 SER A O 1
ATOM 1562 N N . ALA A 1 195 ? -6.008 10.472 23.117 1.00 91.81 195 ALA A N 1
ATOM 1563 C CA . ALA A 1 195 ? -6.668 11.406 22.203 1.00 91.81 195 ALA A CA 1
ATOM 1564 C C . ALA A 1 195 ? -6.222 11.256 20.736 1.00 91.81 195 ALA A C 1
ATOM 1566 O O . ALA A 1 195 ? -7.035 11.432 19.838 1.00 91.81 195 ALA A O 1
ATOM 1567 N N . PHE A 1 196 ? -4.963 10.882 20.476 1.00 92.25 196 PHE A N 1
ATOM 1568 C CA . PHE A 1 196 ? -4.503 10.646 19.105 1.00 92.25 196 PHE A CA 1
ATOM 1569 C C . PHE A 1 196 ? -5.098 9.365 18.515 1.00 92.25 196 PHE A C 1
ATOM 1571 O O . PHE A 1 196 ? -5.457 9.343 17.344 1.00 92.25 196 PHE A O 1
ATOM 1578 N N . TYR A 1 197 ? -5.243 8.305 19.313 1.00 94.25 197 TYR A N 1
ATOM 1579 C CA . TYR A 1 197 ? -5.933 7.095 18.859 1.00 94.25 197 TYR A CA 1
ATOM 1580 C C . TYR A 1 197 ? -7.435 7.332 18.680 1.00 94.25 197 TYR A C 1
ATOM 1582 O O . TYR A 1 197 ? -8.033 6.702 17.816 1.00 94.25 197 TYR A O 1
ATOM 1590 N N . SER A 1 198 ? -8.046 8.262 19.422 1.00 93.81 198 SER A N 1
ATOM 1591 C CA . SER A 1 198 ? -9.429 8.671 19.146 1.00 93.81 198 SER A CA 1
ATOM 1592 C C . SER A 1 198 ? -9.588 9.193 17.715 1.00 93.81 198 SER A C 1
ATOM 1594 O O . SER A 1 198 ? -10.498 8.744 17.032 1.00 93.81 198 SER A O 1
ATOM 1596 N N . CYS A 1 199 ? -8.654 10.012 17.208 1.00 92.69 199 CYS A N 1
ATOM 1597 C CA . CYS A 1 199 ? -8.687 10.481 15.813 1.00 92.69 199 CYS A CA 1
ATOM 1598 C C . CYS A 1 199 ? -8.689 9.324 14.799 1.00 92.69 199 CYS A C 1
ATOM 1600 O O . CYS A 1 199 ? -9.387 9.374 13.790 1.00 92.69 199 CYS A O 1
ATOM 1602 N N . MET A 1 200 ? -7.927 8.264 15.080 1.00 94.69 200 MET A N 1
ATOM 1603 C CA . MET A 1 200 ? -7.908 7.053 14.259 1.00 94.69 200 MET A CA 1
ATOM 1604 C C . MET A 1 200 ? -9.277 6.357 14.251 1.00 94.69 200 MET A C 1
ATOM 1606 O O . MET A 1 200 ? -9.753 5.965 13.191 1.00 94.69 200 MET A O 1
ATOM 1610 N N . PHE A 1 201 ? -9.930 6.218 15.407 1.00 95.94 201 PHE A N 1
ATOM 1611 C CA . PHE A 1 201 ? -11.267 5.622 15.487 1.00 95.94 201 PHE A CA 1
ATOM 1612 C C . PHE A 1 201 ? -12.337 6.481 14.810 1.00 95.94 201 PHE A C 1
ATOM 1614 O O . PHE A 1 201 ? -13.146 5.941 14.055 1.00 95.94 201 PHE A O 1
ATOM 1621 N N . ASP A 1 202 ? -12.298 7.800 15.009 1.00 94.00 202 ASP A N 1
ATOM 1622 C CA . ASP A 1 202 ? -13.202 8.747 14.349 1.00 94.00 202 ASP A CA 1
ATOM 1623 C C . ASP A 1 202 ? -13.085 8.630 12.823 1.00 94.00 202 ASP A C 1
ATOM 1625 O O . ASP A 1 202 ? -14.092 8.544 12.117 1.00 94.00 202 ASP A O 1
ATOM 1629 N N . PHE A 1 203 ? -11.852 8.521 12.314 1.00 93.81 203 PHE A N 1
ATOM 1630 C CA . PHE A 1 203 ? -11.595 8.247 10.903 1.00 93.81 203 PHE A CA 1
ATOM 1631 C C . PHE A 1 203 ? -12.229 6.930 10.439 1.00 93.81 203 PHE A C 1
ATOM 1633 O O . PHE A 1 203 ? -12.874 6.916 9.396 1.00 93.81 203 PHE A O 1
ATOM 1640 N N . ILE A 1 204 ? -12.079 5.830 11.184 1.00 95.75 204 ILE A N 1
ATOM 1641 C CA . ILE A 1 204 ? -12.626 4.522 10.782 1.00 95.75 204 ILE A CA 1
ATOM 1642 C C . ILE A 1 204 ? -14.155 4.567 10.689 1.00 95.75 204 ILE A C 1
ATOM 1644 O O . ILE A 1 204 ? -14.731 4.072 9.717 1.00 95.75 204 ILE A O 1
ATOM 1648 N N . VAL A 1 205 ? -14.814 5.166 11.683 1.00 95.00 205 VAL A N 1
ATOM 1649 C CA . VAL A 1 205 ? -16.275 5.322 11.692 1.00 95.00 205 VAL A CA 1
ATOM 1650 C C . VAL A 1 205 ? -16.719 6.150 10.488 1.00 95.00 205 VAL A C 1
ATOM 1652 O O . VAL A 1 205 ? -17.627 5.746 9.760 1.00 95.00 205 VAL A O 1
ATOM 1655 N N . HIS A 1 206 ? -16.037 7.264 10.219 1.00 93.69 206 HIS A N 1
ATOM 1656 C CA . HIS A 1 206 ? -16.320 8.116 9.066 1.00 93.69 206 HIS A CA 1
ATOM 1657 C C . HIS A 1 206 ? -16.090 7.405 7.727 1.00 93.69 206 HIS A C 1
ATOM 1659 O O . HIS A 1 206 ? -16.944 7.443 6.840 1.00 93.69 206 HIS A O 1
ATOM 1665 N N . ALA A 1 207 ? -14.986 6.668 7.600 1.00 94.38 207 ALA A N 1
ATOM 1666 C CA . ALA A 1 207 ? -14.668 5.871 6.421 1.00 94.38 207 ALA A CA 1
ATOM 1667 C C . ALA A 1 207 ? -15.752 4.824 6.135 1.00 94.38 207 ALA A C 1
ATOM 1669 O O . ALA A 1 207 ? -16.129 4.645 4.980 1.00 94.38 207 ALA A O 1
ATOM 1670 N N . LYS A 1 208 ? -16.308 4.177 7.167 1.00 95.88 208 LYS A N 1
ATOM 1671 C CA . LYS A 1 208 ? -17.419 3.227 7.015 1.00 95.88 208 LYS A CA 1
ATOM 1672 C C . LYS A 1 208 ? -18.707 3.889 6.524 1.00 95.88 208 LYS A C 1
ATOM 1674 O O . LYS A 1 208 ? -19.430 3.279 5.739 1.00 95.88 208 LYS A O 1
ATOM 1679 N N . MET A 1 209 ? -18.997 5.117 6.959 1.00 94.50 209 MET A N 1
ATOM 1680 C CA . MET A 1 209 ? -20.169 5.858 6.477 1.00 94.50 209 MET A CA 1
ATOM 1681 C C . MET A 1 209 ? -20.070 6.167 4.978 1.00 94.50 209 MET A C 1
ATOM 1683 O O . MET A 1 209 ? -21.065 6.061 4.267 1.00 94.50 209 MET A O 1
ATOM 1687 N N . ILE A 1 210 ? -18.874 6.513 4.493 1.00 94.50 210 ILE A N 1
ATOM 1688 C CA . ILE A 1 210 ? -18.633 6.871 3.084 1.00 94.50 210 ILE A CA 1
ATOM 1689 C C . ILE A 1 210 ? -18.411 5.634 2.204 1.00 94.50 210 ILE A C 1
ATOM 1691 O O . ILE A 1 210 ? -18.786 5.627 1.035 1.00 94.50 210 ILE A O 1
ATOM 1695 N N . CYS A 1 211 ? -17.824 4.575 2.761 1.00 95.75 211 CYS A N 1
ATOM 1696 C CA . CYS A 1 211 ? -17.519 3.322 2.081 1.00 95.75 211 CYS A CA 1
ATOM 1697 C C . CYS A 1 211 ? -18.229 2.152 2.784 1.00 95.75 211 CYS A C 1
ATOM 1699 O O . CYS A 1 211 ? -17.623 1.435 3.589 1.00 95.75 211 CYS A O 1
ATOM 1701 N N . PRO A 1 212 ? -19.520 1.907 2.483 1.00 96.12 212 PRO A N 1
ATOM 1702 C CA . PRO A 1 212 ? -20.294 0.851 3.134 1.00 96.12 212 PRO A CA 1
ATOM 1703 C C . PRO A 1 212 ? -19.725 -0.560 2.938 1.00 96.12 212 PRO A C 1
ATOM 1705 O O . PRO A 1 212 ? -20.003 -1.446 3.750 1.00 96.12 212 PRO A O 1
ATOM 1708 N N . THR A 1 213 ? -18.918 -0.785 1.896 1.00 97.31 213 THR A N 1
ATOM 1709 C CA . THR A 1 213 ? -18.247 -2.068 1.631 1.00 97.31 213 THR A CA 1
ATOM 1710 C C . THR A 1 213 ? -17.093 -2.358 2.583 1.00 97.31 213 THR A C 1
ATOM 1712 O O . THR A 1 213 ? -16.685 -3.513 2.682 1.00 97.31 213 THR A O 1
ATOM 1715 N N . LEU A 1 214 ? -16.594 -1.355 3.314 1.00 98.06 214 LEU A N 1
ATOM 1716 C CA . LEU A 1 214 ? -15.512 -1.527 4.277 1.00 98.06 214 LEU A CA 1
ATOM 1717 C C . LEU A 1 214 ? -15.934 -2.508 5.375 1.00 98.06 214 LEU A C 1
ATOM 1719 O O . LEU A 1 214 ? -16.905 -2.265 6.094 1.00 98.06 214 LEU A O 1
ATOM 1723 N N . LYS A 1 215 ? -15.208 -3.617 5.514 1.00 97.75 215 LYS A N 1
ATOM 1724 C CA . LYS A 1 215 ? -15.474 -4.647 6.534 1.00 97.75 215 LYS A CA 1
ATOM 1725 C C . LYS A 1 215 ? -14.386 -4.712 7.586 1.00 97.75 215 LYS A C 1
ATOM 1727 O O . LYS A 1 215 ? -14.680 -5.004 8.741 1.00 97.75 215 LYS A O 1
ATOM 1732 N N . THR A 1 216 ? -13.155 -4.424 7.189 1.00 98.44 216 THR A N 1
ATOM 1733 C CA . THR A 1 216 ? -11.991 -4.611 8.043 1.00 98.44 216 THR A CA 1
ATOM 1734 C C . THR A 1 216 ? -11.098 -3.387 7.983 1.00 98.44 216 THR A C 1
ATOM 1736 O O . THR A 1 216 ? -10.804 -2.871 6.903 1.00 98.44 216 THR A O 1
ATOM 1739 N N . VAL A 1 217 ? -10.628 -2.964 9.151 1.00 98.12 217 VAL A N 1
ATOM 1740 C CA . VAL A 1 217 ? -9.483 -2.072 9.288 1.00 98.12 217 VAL A CA 1
ATOM 1741 C C . VAL A 1 217 ? -8.349 -2.824 9.963 1.00 98.12 217 VAL A C 1
ATOM 1743 O O . VAL A 1 217 ? -8.572 -3.520 10.947 1.00 98.12 217 VAL A O 1
ATOM 1746 N N . ARG A 1 218 ? -7.130 -2.690 9.445 1.00 98.25 218 ARG A N 1
ATOM 1747 C CA . ARG A 1 218 ? -5.937 -3.332 9.999 1.00 98.25 218 ARG A CA 1
ATOM 1748 C C . ARG A 1 218 ? -4.883 -2.302 10.370 1.00 98.25 218 ARG A C 1
ATOM 1750 O O . ARG A 1 218 ? -4.573 -1.432 9.560 1.00 98.25 218 ARG A O 1
ATOM 1757 N N . LEU A 1 219 ? -4.299 -2.424 11.557 1.00 96.94 219 LEU A N 1
ATOM 1758 C CA . LEU A 1 219 ? -3.106 -1.663 11.927 1.00 96.94 219 LEU A CA 1
ATOM 1759 C C . LEU A 1 219 ? -1.874 -2.354 11.332 1.00 96.94 219 LEU A C 1
ATOM 1761 O O . LEU A 1 219 ? -1.515 -3.426 11.795 1.00 96.94 219 LEU A O 1
ATOM 1765 N N . SER A 1 220 ? -1.228 -1.772 10.318 1.00 95.06 220 SER A N 1
ATOM 1766 C CA . SER A 1 220 ? -0.086 -2.412 9.631 1.00 95.06 220 SER A CA 1
ATOM 1767 C C . SER A 1 220 ? 1.214 -2.429 10.446 1.00 95.06 220 SER A C 1
ATOM 1769 O O . SER A 1 220 ? 2.144 -3.139 10.076 1.00 95.06 220 SER A O 1
ATOM 1771 N N . ASP A 1 221 ? 1.319 -1.633 11.514 1.00 93.75 221 ASP A N 1
ATOM 1772 C CA . ASP A 1 221 ? 2.547 -1.480 12.305 1.00 93.75 221 ASP A CA 1
ATOM 1773 C C . ASP A 1 221 ? 2.332 -1.964 13.746 1.00 93.75 221 ASP A C 1
ATOM 1775 O O . ASP A 1 221 ? 1.537 -1.394 14.502 1.00 93.75 221 ASP A O 1
ATOM 1779 N N . GLU A 1 222 ? 3.085 -2.990 14.153 1.00 94.12 222 GLU A N 1
ATOM 1780 C CA . GLU A 1 222 ? 3.058 -3.560 15.507 1.00 94.12 222 GLU A CA 1
ATOM 1781 C C . GLU A 1 222 ? 3.286 -2.507 16.599 1.00 94.12 222 GLU A C 1
ATOM 1783 O O . GLU A 1 222 ? 2.716 -2.586 17.688 1.00 94.12 222 GLU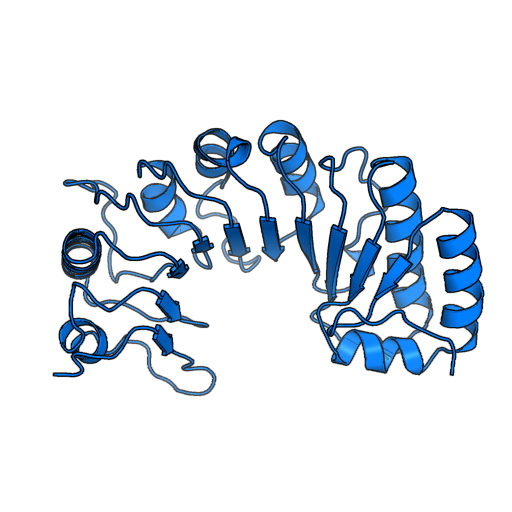 A O 1
ATOM 1788 N N . ARG A 1 223 ? 4.073 -1.462 16.317 1.00 94.50 223 ARG A N 1
ATOM 1789 C CA . ARG A 1 223 ? 4.333 -0.371 17.266 1.00 94.50 223 ARG A CA 1
ATOM 1790 C C . ARG A 1 223 ? 3.069 0.438 17.539 1.00 94.50 223 ARG A C 1
ATOM 1792 O O . ARG A 1 223 ? 2.870 0.918 18.655 1.00 94.50 223 ARG A O 1
ATOM 1799 N N . ASN A 1 224 ? 2.203 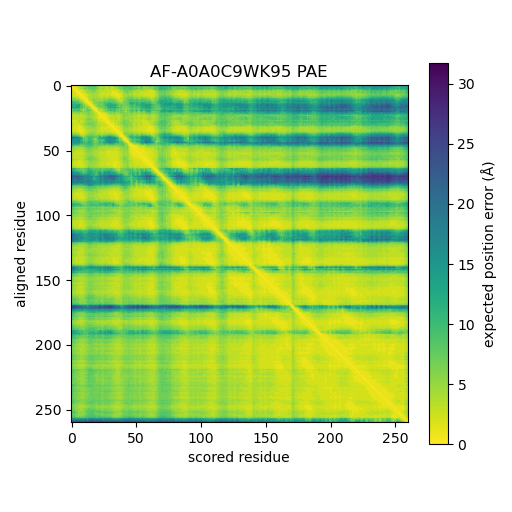0.590 16.537 1.00 93.88 224 ASN A N 1
ATOM 1800 C CA . ASN A 1 224 ? 0.904 1.240 16.701 1.00 93.88 224 ASN A CA 1
ATOM 1801 C C . ASN A 1 224 ? -0.056 0.361 17.509 1.00 93.88 224 ASN A C 1
ATOM 1803 O O . ASN A 1 224 ? -0.765 0.884 18.367 1.00 93.88 224 ASN A O 1
ATOM 1807 N N . VAL A 1 225 ? -0.036 -0.959 17.288 1.00 95.12 225 VAL A N 1
ATOM 1808 C CA . VAL A 1 225 ? -0.809 -1.930 18.082 1.00 95.12 225 VAL A CA 1
ATOM 1809 C C . VAL A 1 225 ? -0.374 -1.890 19.548 1.00 95.12 225 VAL A C 1
ATOM 1811 O O . VAL A 1 225 ? -1.203 -1.720 20.441 1.00 95.12 225 VAL A O 1
ATOM 1814 N N . ALA A 1 226 ? 0.933 -1.973 19.805 1.00 94.25 226 ALA A N 1
ATOM 1815 C CA . ALA A 1 226 ? 1.497 -1.907 21.148 1.00 94.25 226 ALA A CA 1
ATOM 1816 C C . ALA A 1 226 ? 1.120 -0.599 21.858 1.00 94.25 226 ALA A C 1
ATOM 1818 O O . ALA A 1 226 ? 0.699 -0.624 23.013 1.00 94.25 226 ALA A O 1
ATOM 1819 N N . GLY A 1 227 ? 1.206 0.536 21.157 1.00 93.88 227 GLY A N 1
ATOM 1820 C CA . GLY A 1 227 ? 0.794 1.828 21.694 1.00 93.88 227 GLY A CA 1
ATOM 1821 C C . GLY A 1 227 ? -0.705 1.892 22.011 1.00 93.88 227 GLY A C 1
ATOM 1822 O O . GLY A 1 227 ? -1.073 2.348 23.093 1.00 93.88 227 GLY A O 1
ATOM 1823 N N . LEU A 1 228 ? -1.573 1.370 21.140 1.00 94.69 228 LEU A N 1
ATOM 1824 C CA . LEU A 1 228 ? -3.017 1.293 21.386 1.00 94.69 228 LEU A CA 1
ATOM 1825 C C . LEU A 1 228 ? -3.356 0.419 22.605 1.00 94.69 228 LEU A C 1
ATOM 1827 O O . LEU A 1 228 ? -4.212 0.790 23.410 1.00 94.69 228 LEU A O 1
ATOM 1831 N N . ASN A 1 229 ? -2.642 -0.693 22.793 1.00 94.62 229 ASN A N 1
ATOM 1832 C CA . ASN A 1 229 ? -2.828 -1.600 23.930 1.00 94.62 229 ASN A CA 1
ATOM 1833 C C . ASN A 1 229 ? -2.490 -0.960 25.287 1.00 94.62 229 ASN A C 1
ATOM 1835 O O . ASN A 1 229 ? -2.964 -1.427 26.321 1.00 94.62 229 ASN A O 1
ATOM 1839 N N . THR A 1 230 ? -1.757 0.160 25.312 1.00 95.12 230 THR A N 1
ATOM 1840 C CA . THR A 1 230 ? -1.565 0.957 26.540 1.00 95.12 230 THR A CA 1
ATOM 1841 C C . THR A 1 230 ? -2.820 1.737 26.964 1.00 95.12 230 THR A C 1
ATOM 1843 O O . THR A 1 230 ? -2.853 2.346 28.036 1.00 95.12 230 THR A O 1
ATOM 1846 N N . HIS A 1 231 ? -3.884 1.709 26.154 1.00 94.81 231 HIS A N 1
ATOM 1847 C CA . HIS A 1 231 ? -5.144 2.417 26.383 1.00 94.81 231 HIS A CA 1
ATOM 1848 C C . HIS A 1 231 ? -6.366 1.471 26.378 1.00 94.81 231 HIS A C 1
ATOM 1850 O O . HIS A 1 231 ? -7.314 1.682 25.616 1.00 94.81 231 HIS A O 1
ATOM 1856 N N . PRO A 1 232 ? -6.426 0.461 27.269 1.00 95.25 232 PRO A N 1
ATOM 1857 C CA . PRO A 1 232 ? -7.420 -0.618 27.202 1.00 95.25 232 PRO A CA 1
ATOM 1858 C C . PRO A 1 232 ? -8.875 -0.141 27.328 1.00 95.25 232 PRO A C 1
ATOM 1860 O O . PRO A 1 232 ? -9.768 -0.708 26.703 1.00 95.25 232 PRO A O 1
ATOM 1863 N N . ARG A 1 233 ? -9.134 0.934 28.093 1.00 95.56 233 ARG A N 1
ATOM 1864 C CA . ARG A 1 233 ? -10.481 1.528 28.200 1.00 95.56 233 ARG A CA 1
ATOM 1865 C C . ARG A 1 233 ? -10.950 2.134 26.877 1.00 95.56 233 ARG A C 1
ATOM 1867 O O . ARG A 1 233 ? -12.101 1.943 26.505 1.00 95.56 233 ARG A O 1
ATOM 1874 N N . LEU A 1 234 ? -10.062 2.846 26.176 1.00 95.50 234 LEU A N 1
ATOM 1875 C CA . LEU A 1 234 ? -10.367 3.405 24.859 1.00 95.50 234 LEU A CA 1
ATOM 1876 C C . LEU A 1 234 ? -10.619 2.273 23.864 1.00 95.50 234 LEU A C 1
ATOM 1878 O O . LEU A 1 234 ? -11.656 2.271 23.211 1.00 95.50 234 LEU A O 1
ATOM 1882 N N . LEU A 1 235 ? -9.702 1.300 23.801 1.00 96.06 235 LEU A N 1
ATOM 1883 C CA . LEU A 1 235 ? -9.802 0.160 22.893 1.00 96.06 235 LEU A CA 1
ATOM 1884 C C . LEU A 1 235 ? -11.120 -0.595 23.087 1.00 96.06 235 LEU A C 1
ATOM 1886 O O . LEU A 1 235 ? -11.845 -0.803 22.122 1.00 96.06 235 LEU A O 1
ATOM 1890 N N . ARG A 1 236 ? -11.471 -0.947 24.330 1.00 96.06 236 ARG A N 1
ATOM 1891 C CA . ARG A 1 236 ? -12.724 -1.648 24.639 1.00 96.06 236 ARG A CA 1
ATOM 1892 C C . ARG A 1 236 ? -13.941 -0.880 24.132 1.00 96.06 236 ARG A C 1
ATOM 1894 O O . ARG A 1 236 ? -14.709 -1.435 23.358 1.00 96.06 236 ARG A O 1
ATOM 1901 N N . ASN A 1 237 ? -14.078 0.386 24.524 1.00 95.88 237 ASN A N 1
ATOM 1902 C CA . ASN A 1 237 ? -15.233 1.204 24.153 1.00 95.88 237 ASN A CA 1
ATOM 1903 C C . ASN A 1 237 ? -15.343 1.360 22.629 1.00 95.88 237 ASN A C 1
ATOM 1905 O O . ASN A 1 237 ? -16.428 1.264 22.065 1.00 95.88 237 ASN A O 1
ATOM 1909 N N . GLN A 1 238 ? -14.217 1.572 21.948 1.00 96.81 238 GLN A N 1
ATOM 1910 C CA . GLN A 1 238 ? -14.211 1.794 20.506 1.00 96.81 238 GLN A CA 1
ATOM 1911 C C . GLN A 1 238 ? -14.439 0.508 19.706 1.00 96.81 2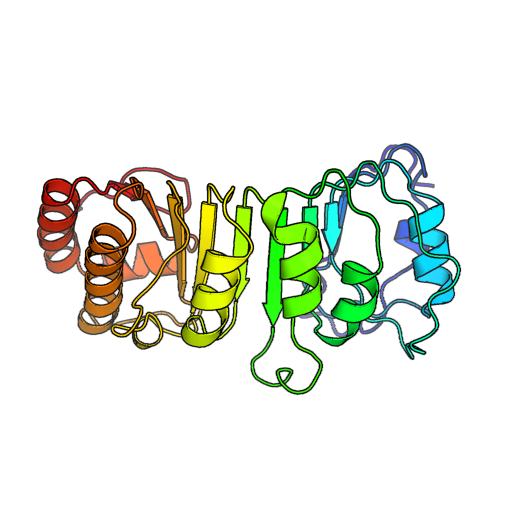38 GLN A C 1
ATOM 1913 O O . GLN A 1 238 ? -15.107 0.548 18.678 1.00 96.81 238 GLN A O 1
ATOM 1918 N N . LEU A 1 239 ? -13.989 -0.654 20.188 1.00 96.62 239 LEU A N 1
ATOM 1919 C CA . LEU A 1 239 ? -14.327 -1.938 19.563 1.00 96.62 239 LEU A CA 1
ATOM 1920 C C . LEU A 1 239 ? -15.838 -2.214 19.593 1.00 96.62 239 LEU A C 1
ATOM 1922 O O . LEU A 1 239 ? -16.367 -2.814 18.659 1.00 96.62 239 LEU A O 1
ATOM 1926 N N . GLU A 1 240 ? -16.554 -1.761 20.627 1.00 95.81 240 GLU A N 1
ATOM 1927 C CA . GLU A 1 240 ? -18.019 -1.856 20.664 1.00 95.81 240 GLU A CA 1
ATOM 1928 C C . GLU A 1 240 ? -18.672 -0.994 19.581 1.00 95.81 240 GLU A C 1
ATOM 1930 O O . GLU A 1 240 ? -19.550 -1.485 18.868 1.00 95.81 240 GLU A O 1
ATOM 1935 N N . VAL A 1 241 ? -18.195 0.244 19.410 1.00 96.56 241 VAL A N 1
ATOM 1936 C CA . VAL A 1 241 ? -18.652 1.168 18.359 1.00 96.56 241 VAL A CA 1
ATOM 1937 C C . VAL A 1 241 ? -18.389 0.587 16.968 1.00 96.56 241 VAL A C 1
ATOM 1939 O O . VAL A 1 241 ? -19.302 0.521 16.144 1.00 96.56 241 VAL A O 1
ATOM 1942 N N . LEU A 1 242 ? -17.171 0.102 16.711 1.00 96.69 242 LEU A N 1
ATOM 1943 C CA . LEU A 1 242 ? -16.802 -0.492 15.422 1.00 96.69 242 LEU A CA 1
ATOM 1944 C C . LEU A 1 242 ? -17.631 -1.737 15.104 1.00 96.69 242 LEU A C 1
ATOM 1946 O O . LEU A 1 242 ? -18.127 -1.887 13.987 1.00 96.69 242 LEU A O 1
ATOM 1950 N N . ARG A 1 243 ? -17.857 -2.599 16.099 1.00 95.38 243 ARG A N 1
ATOM 1951 C CA . ARG A 1 243 ? -18.707 -3.784 15.950 1.00 95.38 243 ARG A CA 1
ATOM 1952 C C . ARG A 1 243 ? -20.151 -3.411 15.625 1.00 95.38 243 ARG A C 1
ATOM 1954 O O . ARG A 1 243 ? -20.739 -4.043 14.752 1.00 95.38 243 ARG A O 1
ATOM 1961 N N . ALA A 1 244 ? -20.709 -2.388 16.274 1.00 95.62 244 ALA A N 1
ATOM 1962 C CA . ALA A 1 244 ? -22.044 -1.881 15.953 1.00 95.62 244 ALA A CA 1
ATOM 1963 C C . ALA A 1 244 ? -22.118 -1.306 14.526 1.00 95.62 244 ALA A C 1
ATOM 1965 O O . ALA A 1 244 ? -23.127 -1.478 13.847 1.00 95.62 244 ALA A O 1
ATOM 1966 N N . ALA A 1 245 ? -21.032 -0.698 14.042 1.00 95.38 245 ALA A N 1
ATOM 1967 C CA . ALA A 1 245 ? -20.898 -0.232 12.662 1.00 95.38 245 ALA A CA 1
ATOM 1968 C C . ALA A 1 245 ? -20.610 -1.359 11.643 1.00 95.38 245 ALA A C 1
ATOM 1970 O O . ALA A 1 245 ? -20.573 -1.105 10.438 1.00 95.38 245 ALA A O 1
ATOM 1971 N N . GLY A 1 246 ? -20.400 -2.602 12.094 1.00 96.00 246 GLY A N 1
ATOM 1972 C CA . GLY A 1 246 ? -20.075 -3.741 11.234 1.00 96.00 246 GLY A CA 1
ATOM 1973 C C . GLY A 1 246 ? -18.652 -3.704 10.665 1.00 96.00 246 GLY A C 1
ATOM 1974 O O . GLY A 1 246 ? -18.442 -4.141 9.532 1.00 96.00 246 GLY A O 1
ATOM 1975 N N . VAL A 1 247 ? -17.696 -3.159 11.422 1.00 97.50 247 VAL A N 1
ATOM 1976 C CA . VAL A 1 247 ? -16.272 -3.090 11.066 1.00 97.50 247 VAL A CA 1
ATOM 1977 C C . VAL A 1 247 ? -15.441 -3.877 12.077 1.00 97.50 247 VAL A C 1
ATOM 1979 O O . VAL A 1 247 ? -15.539 -3.663 13.284 1.00 97.50 247 VAL A O 1
ATOM 1982 N N . ALA A 1 248 ? -14.600 -4.781 11.581 1.00 97.62 248 ALA A N 1
ATOM 1983 C CA . ALA A 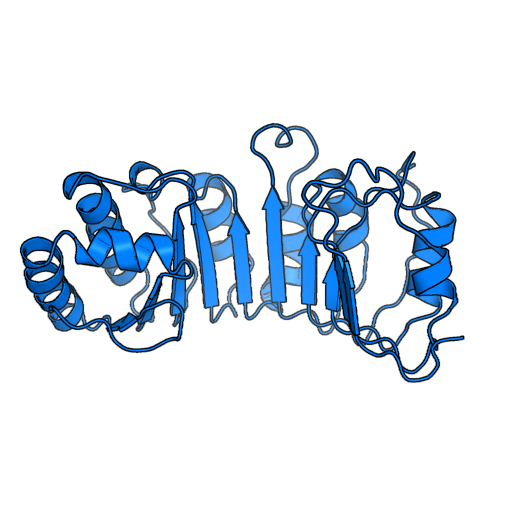1 248 ? -13.582 -5.471 12.364 1.00 97.62 248 ALA A CA 1
ATOM 1984 C C . ALA A 1 248 ? -12.288 -4.649 12.421 1.00 97.62 248 ALA A C 1
ATOM 1986 O O . ALA A 1 248 ? -11.895 -4.044 11.424 1.00 97.62 248 ALA A O 1
ATOM 1987 N N . LEU A 1 249 ? -11.614 -4.666 13.573 1.00 98.00 249 LEU A N 1
ATOM 1988 C CA . LEU A 1 249 ? -10.278 -4.099 13.734 1.00 98.00 249 LEU A CA 1
ATOM 1989 C C . LEU A 1 249 ? -9.265 -5.226 13.960 1.00 98.00 249 LEU A C 1
ATOM 1991 O O . LEU A 1 249 ? -9.426 -6.028 14.880 1.00 98.00 249 LEU A O 1
ATOM 1995 N N . GLU A 1 250 ? -8.232 -5.268 13.127 1.00 98.00 250 GLU A N 1
ATOM 1996 C CA . GLU A 1 250 ? -7.177 -6.280 13.138 1.00 98.00 250 GLU A CA 1
ATOM 1997 C C . GLU A 1 250 ? -5.807 -5.689 13.511 1.00 98.00 250 GLU A C 1
ATOM 1999 O O . GLU A 1 250 ? -5.517 -4.520 13.232 1.00 98.00 250 GLU A O 1
ATOM 2004 N N . ASP A 1 251 ? -4.954 -6.518 14.113 1.00 96.69 251 ASP A N 1
ATOM 2005 C CA . ASP A 1 251 ? -3.529 -6.247 14.311 1.00 96.69 251 ASP A CA 1
ATOM 2006 C C . ASP A 1 251 ? -2.706 -6.457 13.026 1.00 96.69 251 ASP A C 1
ATOM 2008 O O . ASP A 1 251 ? -3.242 -6.820 11.975 1.00 96.69 251 ASP A O 1
ATOM 2012 N N . ALA A 1 252 ? -1.393 -6.229 13.097 1.00 94.00 252 ALA A N 1
ATOM 2013 C CA . ALA A 1 252 ? -0.502 -6.315 11.938 1.00 94.00 252 ALA A CA 1
ATOM 2014 C C . ALA A 1 252 ? -0.480 -7.715 11.300 1.00 94.00 252 ALA A C 1
ATOM 2016 O O . ALA A 1 252 ? -0.331 -7.842 10.080 1.00 94.00 252 ALA A O 1
ATOM 2017 N N . GLU A 1 253 ? -0.745 -8.760 12.087 1.00 94.44 253 GLU A N 1
ATOM 2018 C CA . GLU A 1 253 ? -0.813 -10.150 11.636 1.00 94.44 253 GLU A CA 1
ATOM 2019 C C . GLU A 1 253 ? -2.195 -10.541 11.085 1.00 94.44 253 GLU A C 1
ATOM 2021 O O . GLU A 1 253 ? -2.366 -11.647 10.568 1.00 94.44 253 GLU A O 1
ATOM 2026 N N . GLY A 1 254 ? -3.186 -9.648 11.148 1.00 94.19 254 GLY A N 1
ATOM 2027 C CA . GLY A 1 254 ? -4.553 -9.913 10.699 1.00 94.19 254 GLY A CA 1
ATOM 2028 C C . GLY A 1 254 ? -5.414 -10.651 11.722 1.00 94.19 254 GLY A C 1
ATOM 2029 O O . GLY A 1 254 ? -6.433 -11.235 11.356 1.00 94.19 254 GLY A O 1
ATOM 2030 N N . ARG A 1 255 ? -5.023 -10.658 12.998 1.00 96.12 255 ARG A N 1
ATOM 2031 C CA . ARG A 1 255 ? -5.839 -11.197 14.092 1.00 96.12 255 ARG A CA 1
ATOM 2032 C C . ARG A 1 255 ? -6.739 -10.093 14.624 1.00 96.12 255 ARG A C 1
ATOM 2034 O O . ARG A 1 255 ? -6.341 -8.933 14.689 1.00 96.12 255 ARG A O 1
ATOM 2041 N N . LEU A 1 256 ? -7.952 -10.453 15.030 1.00 95.88 256 LEU A N 1
ATOM 2042 C CA . LEU A 1 256 ? -8.873 -9.494 15.634 1.00 95.88 256 LEU A CA 1
ATOM 2043 C C . LEU A 1 256 ? -8.280 -8.934 16.929 1.00 95.88 256 LEU A C 1
ATOM 2045 O O . LEU A 1 256 ? -7.812 -9.686 17.786 1.00 95.88 256 LEU A O 1
ATOM 2049 N N . LEU A 1 257 ? -8.329 -7.612 17.080 1.00 91.88 257 LEU A N 1
ATOM 2050 C CA . LEU A 1 257 ? -7.946 -6.977 18.331 1.00 91.88 257 LEU A CA 1
ATOM 2051 C C . LEU A 1 257 ? -9.004 -7.248 19.399 1.00 91.88 257 LEU A C 1
ATOM 2053 O O . LEU A 1 257 ? -10.202 -7.041 19.197 1.00 91.88 257 LEU A O 1
ATOM 2057 N N . HIS A 1 258 ? -8.529 -7.668 20.567 1.00 83.62 258 HIS A N 1
ATOM 2058 C CA . HIS A 1 258 ? -9.341 -7.883 21.754 1.00 83.62 258 HIS A CA 1
ATOM 2059 C C . HIS A 1 258 ? -8.840 -6.981 22.884 1.00 83.62 258 HIS A C 1
ATOM 2061 O O . HIS A 1 258 ? -7.633 -6.760 22.997 1.00 83.62 258 HIS A O 1
ATOM 2067 N N . PRO A 1 259 ? -9.737 -6.445 23.726 1.00 74.94 259 PRO A N 1
ATOM 2068 C CA . PRO A 1 259 ? -9.312 -5.733 24.916 1.00 74.94 259 PRO A CA 1
ATOM 2069 C C . PRO A 1 259 ? -8.662 -6.727 25.885 1.00 74.94 259 PRO A C 1
ATOM 2071 O O . PRO A 1 259 ? -9.291 -7.721 26.252 1.00 74.94 259 PRO A O 1
ATOM 2074 N N . SER A 1 260 ? -7.419 -6.444 26.276 1.00 62.59 260 SER A N 1
ATOM 2075 C CA . SER A 1 260 ? -6.710 -7.144 27.352 1.00 62.59 260 SER A CA 1
ATOM 2076 C C . SER A 1 260 ? -7.391 -6.978 28.712 1.00 62.59 260 SER A C 1
ATOM 2078 O O . SER A 1 260 ? -8.101 -5.958 28.928 1.00 62.59 260 SER A O 1
#

Secondary structure (DSSP, 8-state):
-BTT--EEEE--TTS---B--HHHHHTB-TTT--EEEESS--EES-HHHHHHHHHT-TT--EEE--EESS--S---SPP--TT--EEEE--GGGHHHHHHS--TT--EEEEE--GGGGGG--SHHHHHHHGGG-SEEEEES-HHHHHHHHHHH-TT--EEEEEESSGGGS-TT-------SEEEEEESSPP-SHHHHHHHHHHHHHHHHH-TT--EEEE--HHHHHHHHT-HHHHHHHHHHHHHTT-EEE-TTSPBP---

Organism: NCBI:txid1095629

Radius of gyration: 19.9 Å; Cα contacts (8 Å, |Δi|>4): 511; chains: 1; bounding box: 49×40×54 Å

Mean predicted aligned error: 6.31 Å

InterPro domains:
  IPR032675 Leucine-rich repeat domain superfamily [G3DSA:3.80.10.10] (2-252)